Protein 4OUC (pdb70)

Organism: Homo sapiens (NCBI:txid9606)

Solvent-accessible surface area: 15604 Å² total; per-residue (Å²): 167,53,58,36,78,17,72,105,12,4,71,96,85,32,33,106,125,10,115,17,52,16,39,6,59,43,6,5,26,0,46,5,55,36,141,173,75,46,6,12,1,9,3,6,9,1,89,20,124,55,98,18,19,62,47,137,21,100,51,73,122,99,9,73,36,12,26,44,1,1,94,38,2,17,79,3,46,54,87,121,70,14,97,8,104,4,4,6,21,23,85,38,50,55,31,0,70,12,45,11,12,102,66,0,22,134,14,10,49,124,25,64,98,92,109,39,27,32,14,69,93,8,74,72,15,149,113,97,14,44,2,0,3,0,22,23,75,30,3,12,85,24,0,43,76,25,99,75,116,1,50,18,4,32,6,0,65,5,1,0,21,8,0,0,2,6,0,0,0,0,7,39,49,12,114,0,1,0,3,1,0,11,21,14,6,0,20,4,73,182,24,118,102,182,109,14,122,22,14,17,93,55,148,79,34,57,6,90,1,58,28,22,35,2,5,0,39,25,3,55,20,2,5,0,30,100,134,64,108,57,13,63,41,94,10,22,157,47,100,80,4,14,97,6,96,82,46,54,6,16,52,0,0,84,63,2,59,162,60,3,101,46,145,6,26,72,47,35,28,50,3,0,0,5,0,0,16,0,0,0,13,8,3,35,138,93,22,79,20,132,77,123,32,103,63,115,62,41,92,72,32,76,128,86,0,68,52,0,36,170,39,0,63,128,40,73,14,0,36,41,0,14,54,113,4,60,5,27,178,63,29,33,57,93,80,132

Radius of gyration: 19.77 Å; Cα contacts (8 Å, |Δi|>4): 655; chains: 2; bounding box: 48×43×55 Å

Structure (mmCIF, N/CA/C/O backbone):
data_4OUC
#
_entry.id   4OUC
#
_cell.length_a   50.540
_cell.length_b   79.130
_cell.length_c   100.760
_cell.angle_alpha   90.00
_cell.angle_beta   90.00
_cell.angle_gamma   90.00
#
_symmetry.space_group_name_H-M   'P 21 21 21'
#
loop_
_entity.id
_entity.type
_entity.pdbx_description
1 polymer 'Serine/threonine-protein kinase haspin'
2 polymer 'Histone H3.2'
3 non-polymer 'SODIUM ION'
4 non-polymer 1,2-ETHANEDIOL
5 non-polymer (2R,3R,4S,5R)-2-(4-AMINO-5-IODO-7H-PYRROLO[2,3-D]PYRIMIDIN-7-YL)-5-(HYDROXYMETHYL)TETRAHYDROFURAN-3,4-DIOL
6 non-polymer 'IODIDE ION'
7 water water
#
loop_
_atom_site.group_PDB
_atom_site.id
_atom_site.type_symbol
_atom_site.label_atom_id
_atom_site.label_alt_id
_atom_site.label_comp_id
_atom_site.label_asym_id
_atom_site.label_entity_id
_atom_site.label_seq_id
_atom_site.pdbx_PDB_ins_code
_atom_site.Cartn_x
_atom_site.Cartn_y
_atom_site.Cartn_z
_atom_site.occupancy
_atom_site.B_iso_or_equiv
_atom_site.auth_seq_id
_atom_site.auth_comp_id
_atom_site.auth_asym_id
_atom_site.auth_atom_id
_atom_site.pdbx_PDB_model_num
ATOM 1 N N . LYS A 1 29 ? 43.957 22.958 -5.821 1.00 61.00 470 LYS A N 1
ATOM 2 C CA . LYS A 1 29 ? 42.957 22.446 -4.821 1.00 57.26 470 LYS A CA 1
ATOM 3 C C . LYS A 1 29 ? 41.579 23.098 -5.046 1.00 54.97 470 LYS A C 1
ATOM 4 O O . LYS A 1 29 ? 40.588 22.419 -5.403 1.00 53.72 470 LYS A O 1
ATOM 6 N N . GLY A 1 30 ? 41.528 24.416 -4.842 1.00 49.77 471 GLY A N 1
ATOM 7 C CA . GLY A 1 30 ? 40.298 25.174 -4.926 1.00 43.48 471 GLY A CA 1
ATOM 8 C C . GLY A 1 30 ? 39.683 25.343 -3.573 1.00 37.72 471 GLY A C 1
ATOM 9 O O . GLY A 1 30 ? 40.177 24.814 -2.574 1.00 39.28 471 GLY A O 1
ATOM 10 N N . PRO A 1 31 ? 38.589 26.103 -3.508 1.00 32.58 472 PRO A N 1
ATOM 11 C CA . PRO A 1 31 ? 37.960 26.391 -2.245 1.00 27.87 472 PRO A CA 1
ATOM 12 C C . PRO A 1 31 ? 37.163 25.252 -1.648 1.00 27.07 472 PRO A C 1
ATOM 13 O O . PRO A 1 31 ? 36.995 24.189 -2.261 1.00 28.55 472 PRO A O 1
ATOM 17 N N . VAL A 1 32 ? 36.661 25.507 -0.449 1.00 25.71 473 VAL A N 1
ATOM 18 C CA . VAL A 1 32 ? 35.846 24.558 0.287 1.00 25.15 473 VAL A CA 1
ATOM 19 C C . VAL A 1 32 ? 34.579 25.255 0.697 1.00 23.32 473 VAL A C 1
ATOM 20 O O . VAL A 1 32 ? 34.565 26.478 0.855 1.00 22.66 473 VAL A O 1
ATOM 24 N N . PRO A 1 33 ? 33.524 24.490 0.935 1.00 23.54 474 PRO A N 1
ATOM 25 C CA . PRO A 1 33 ? 32.277 25.084 1.468 1.00 23.47 474 PRO A CA 1
ATOM 26 C C . PRO A 1 33 ? 32.403 25.664 2.866 1.00 22.26 474 PRO A C 1
ATOM 27 O O . PRO A 1 33 ? 33.296 25.271 3.608 1.00 21.59 474 PRO A O 1
ATOM 31 N N . PHE A 1 34 ? 31.534 26.610 3.257 1.00 21.56 475 PHE A N 1
ATOM 32 C CA . PHE A 1 34 ? 31.572 27.096 4.627 1.00 20.89 475 PHE A CA 1
ATOM 33 C C . PHE A 1 34 ? 31.533 25.948 5.657 1.00 22.58 475 PHE A C 1
ATOM 34 O O . PHE A 1 34 ? 32.205 26.016 6.703 1.00 22.63 475 PHE A O 1
ATOM 42 N N . SER A 1 35 ? 30.769 24.914 5.346 1.00 24.48 476 SER A N 1
ATOM 43 C CA . SER A 1 35 ? 30.644 23.709 6.218 1.00 26.01 476 SER A CA 1
ATOM 44 C C . SER A 1 35 ? 31.987 23.056 6.575 1.00 27.63 476 SER A C 1
ATOM 45 O O . SER A 1 35 ? 32.123 22.427 7.613 1.00 26.18 476 SER A O 1
ATOM 48 N N . HIS A 1 36 ? 33.004 23.275 5.762 1.00 28.44 477 HIS A N 1
ATOM 49 C CA . HIS A 1 36 ? 34.309 22.747 6.069 1.00 30.56 477 HIS A CA 1
ATOM 50 C C . HIS A 1 36 ? 34.979 23.422 7.275 1.00 27.47 477 HIS A C 1
ATOM 51 O O . HIS A 1 36 ? 35.587 22.744 8.113 1.00 26.96 477 HIS A O 1
ATOM 58 N N . CYS A 1 37 ? 34.869 24.741 7.352 1.00 23.50 478 CYS A N 1
ATOM 59 C CA . CYS A 1 37 ? 35.406 25.546 8.409 1.00 23.03 478 CYS A CA 1
ATOM 60 C C . CYS A 1 37 ? 34.472 25.554 9.601 1.00 21.72 478 CYS A C 1
ATOM 61 O O . CYS A 1 37 ? 34.940 25.694 10.754 1.00 20.15 478 CYS A O 1
ATOM 64 N N . LEU A 1 38 ? 33.179 25.413 9.315 1.00 20.80 479 LEU A N 1
ATOM 65 C CA . LEU A 1 38 ? 32.111 25.562 10.315 1.00 21.09 479 LEU A CA 1
ATOM 66 C C . LEU A 1 38 ? 31.119 24.432 10.239 1.00 22.44 479 LEU A C 1
ATOM 67 O O . LEU A 1 38 ? 29.974 24.633 9.826 1.00 22.72 479 LEU A O 1
ATOM 72 N N . PRO A 1 39 ? 31.549 23.208 10.630 1.00 23.30 480 PRO A N 1
ATOM 73 C CA . PRO A 1 39 ?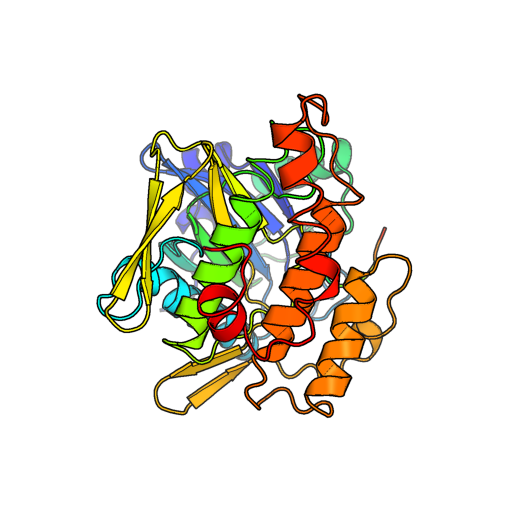 30.578 22.123 10.700 1.00 26.14 480 PRO A CA 1
ATOM 74 C C . PRO A 1 39 ? 29.457 22.469 11.686 1.00 26.51 480 PRO A C 1
ATOM 75 O O . PRO A 1 39 ? 29.554 23.434 12.429 1.00 23.78 480 PRO A O 1
ATOM 79 N N . THR A 1 40 ? 28.413 21.658 11.667 1.00 28.41 481 THR A N 1
ATOM 80 C CA . THR A 1 40 ? 27.155 21.993 12.317 1.00 29.94 481 THR A CA 1
ATOM 81 C C . THR A 1 40 ? 27.321 22.568 13.705 1.00 27.82 481 THR A C 1
ATOM 82 O O . THR A 1 40 ? 26.863 23.645 13.981 1.00 26.57 481 THR A O 1
ATOM 86 N N . GLU A 1 41 ? 27.987 21.846 14.571 1.00 27.59 482 GLU A N 1
ATOM 87 C CA . GLU A 1 41 ? 28.083 22.282 15.949 1.00 29.85 482 GLU A CA 1
ATOM 88 C C . GLU A 1 41 ? 28.854 23.606 16.102 1.00 26.51 482 GLU A C 1
ATOM 89 O O . GLU A 1 41 ? 28.409 24.469 16.845 1.00 25.91 482 GLU A O 1
ATOM 95 N N . LYS A 1 42 ? 29.946 23.766 15.357 1.00 23.05 483 LYS A N 1
ATOM 96 C CA . LYS A 1 42 ? 30.768 24.989 15.374 1.00 22.74 483 LYS A CA 1
ATOM 97 C C . LYS A 1 42 ? 30.000 26.227 14.827 1.00 21.52 483 LYS A C 1
ATOM 98 O O . LYS A 1 42 ? 30.046 27.317 15.382 1.00 21.43 483 LYS A O 1
ATOM 104 N N . LEU A 1 43 ? 29.232 25.990 13.773 1.00 21.52 484 LEU A N 1
ATOM 105 C CA . LEU A 1 43 ? 28.400 26.987 13.175 1.00 22.15 484 LEU A CA 1
ATOM 106 C C . LEU A 1 43 ? 27.303 27.403 14.158 1.00 22.46 484 LEU A C 1
ATOM 107 O O . LEU A 1 43 ? 27.064 28.591 14.356 1.00 20.76 484 LEU A O 1
ATOM 112 N N . GLN A 1 44 ? 26.629 26.422 14.755 1.00 24.72 485 GLN A N 1
ATOM 113 C CA . GLN A 1 44 ? 25.590 26.735 15.747 1.00 27.15 485 GLN A CA 1
ATOM 114 C C . GLN A 1 44 ? 26.043 27.594 16.905 1.00 26.04 485 GLN A C 1
ATOM 115 O O . GLN A 1 44 ? 25.225 28.279 17.491 1.00 25.58 485 GLN A O 1
ATOM 121 N N . ARG A 1 45 ? 27.322 27.515 17.258 1.00 23.78 486 ARG A N 1
ATOM 122 C CA . ARG A 1 45 ? 27.847 28.250 18.377 1.00 24.59 486 ARG A CA 1
ATOM 123 C C . ARG A 1 45 ? 28.426 29.605 17.988 1.00 21.88 486 ARG A C 1
ATOM 124 O O . ARG A 1 45 ? 28.852 30.330 18.858 1.00 20.12 486 ARG A O 1
ATOM 132 N N . CYS A 1 46 ? 28.398 29.954 16.706 1.00 20.02 487 CYS A N 1
ATOM 133 C CA . CYS A 1 46 ? 28.984 31.234 16.253 1.00 18.74 487 CYS A CA 1
ATOM 134 C C . CYS A 1 46 ? 28.173 32.395 16.798 1.00 19.60 487 CYS A C 1
ATOM 135 O O . CYS A 1 46 ? 26.931 32.368 16.755 1.00 19.49 487 CYS A O 1
ATOM 138 N N . GLU A 1 47 ? 28.863 33.398 17.304 1.00 18.65 488 GLU A N 1
ATOM 139 C CA . GLU A 1 47 ? 28.217 34.632 17.732 1.00 21.65 488 GLU A CA 1
ATOM 140 C C . GLU A 1 47 ? 29.036 35.764 17.201 1.00 19.90 488 GLU A C 1
ATOM 141 O O . GLU A 1 47 ? 30.238 35.697 17.242 1.00 19.92 488 GLU A O 1
ATOM 147 N N . LYS A 1 48 ? 28.406 36.827 16.713 1.00 18.81 489 LYS A N 1
ATOM 148 C CA . LYS A 1 48 ? 29.225 37.932 16.208 1.00 18.07 489 LYS A CA 1
ATOM 149 C C . LYS A 1 48 ? 29.844 38.699 17.338 1.00 16.35 489 LYS A C 1
ATOM 150 O O . LYS A 1 48 ? 29.163 39.052 18.302 1.00 17.32 489 LYS A O 1
ATOM 156 N N . ILE A 1 49 ? 31.133 38.984 17.203 1.00 17.07 490 ILE A N 1
ATOM 157 C CA . ILE A 1 49 ? 31.874 39.767 18.203 1.00 17.15 490 ILE A CA 1
ATOM 158 C C . ILE A 1 49 ? 32.549 41.057 17.651 1.00 17.14 490 ILE A C 1
ATOM 159 O O . ILE A 1 49 ? 33.034 41.871 18.404 1.00 18.67 490 ILE A O 1
ATOM 164 N N . GLY A 1 50 ? 32.582 41.265 16.357 1.00 16.26 491 GLY A N 1
ATOM 165 C CA . GLY A 1 50 ? 33.152 42.513 15.816 1.00 16.70 491 GLY A CA 1
ATOM 166 C C . GLY A 1 50 ? 33.071 42.584 14.317 1.00 16.00 491 GLY A C 1
ATOM 167 O O . GLY A 1 50 ? 32.582 41.673 13.671 1.00 16.35 491 GLY A O 1
ATOM 168 N N . GLU A 1 51 ? 33.497 43.709 13.777 1.00 16.12 492 GLU A N 1
ATOM 169 C CA . GLU A 1 51 ? 33.370 43.995 12.392 1.00 16.80 492 GLU A CA 1
ATOM 170 C C . GLU A 1 51 ? 34.377 45.058 11.974 1.00 18.10 492 GLU A C 1
ATOM 171 O O . GLU A 1 51 ? 34.993 45.708 12.803 1.00 18.27 492 GLU A O 1
ATOM 177 N N . GLY A 1 52 ? 34.536 45.191 10.675 1.00 19.18 493 GLY A N 1
ATOM 178 C CA . GLY A 1 52 ? 35.235 46.333 10.077 1.00 19.51 493 GLY A CA 1
ATOM 179 C C . GLY A 1 52 ? 34.843 46.390 8.616 1.00 20.16 493 GLY A C 1
ATOM 180 O O . GLY A 1 52 ? 34.052 45.580 8.133 1.00 19.83 493 GLY A O 1
ATOM 181 N N . VAL A 1 53 ? 35.408 47.336 7.884 1.00 20.93 494 VAL A N 1
ATOM 182 C CA . VAL A 1 53 ? 35.189 47.350 6.469 1.00 21.34 494 VAL A CA 1
ATOM 183 C C . VAL A 1 53 ? 35.485 45.963 5.846 1.00 20.41 494 VAL A C 1
ATOM 184 O O . VAL A 1 53 ? 34.866 45.589 4.880 1.00 20.97 494 VAL A O 1
ATOM 188 N N . PHE A 1 54 ? 36.440 45.238 6.389 1.00 19.91 495 PHE A N 1
ATOM 189 C CA . PHE A 1 54 ? 36.852 43.907 5.882 1.00 19.71 495 PHE A CA 1
ATOM 190 C C . PHE A 1 54 ? 35.833 42.836 5.895 1.00 18.37 495 PHE A C 1
ATOM 191 O O . PHE A 1 54 ? 36.008 41.853 5.208 1.00 19.32 495 PHE A O 1
ATOM 199 N N . GLY A 1 55 ? 34.846 42.950 6.778 1.00 17.76 496 GLY A N 1
ATOM 200 C CA . GLY A 1 55 ? 33.856 41.951 6.949 1.00 17.29 496 GLY A CA 1
ATOM 201 C C . GLY A 1 55 ? 33.505 41.769 8.419 1.00 17.34 496 GLY A C 1
ATOM 202 O O . GLY A 1 55 ? 33.306 42.742 9.131 1.00 17.82 496 GLY A O 1
ATOM 203 N N . GLU A 1 56 ? 33.507 40.519 8.868 1.00 16.19 497 GLU A N 1
ATOM 204 C CA . GLU A 1 56 ? 32.836 40.145 10.100 1.00 17.02 497 GLU A CA 1
ATOM 205 C C . GLU A 1 56 ? 33.707 39.226 10.948 1.00 16.74 497 GLU A C 1
ATOM 206 O O . GLU A 1 56 ? 34.519 38.481 10.390 1.00 16.72 497 GLU A O 1
ATOM 212 N N . VAL A 1 57 ? 33.569 39.291 12.275 1.00 16.76 498 VAL A N 1
ATOM 213 C CA . VAL A 1 57 ? 34.293 38.428 13.188 1.00 15.32 498 VAL A CA 1
ATOM 214 C C . VAL A 1 57 ? 33.271 37.729 14.099 1.00 14.49 498 VAL A C 1
ATOM 215 O O . VAL A 1 57 ? 32.445 38.396 14.729 1.00 15.14 498 VAL A O 1
ATOM 219 N N . PHE A 1 58 ? 33.317 36.404 14.108 1.00 13.93 499 PHE A N 1
ATOM 220 C CA . PHE A 1 58 ? 32.472 35.544 14.921 1.00 14.52 499 PHE A CA 1
ATOM 221 C C . PHE A 1 58 ? 33.315 34.787 15.949 1.00 16.03 499 PHE A C 1
ATOM 222 O O . PHE A 1 58 ? 34.432 34.374 15.669 1.00 17.55 499 PHE A O 1
ATOM 230 N N . GLN A 1 59 ? 32.793 34.630 17.147 1.00 17.96 500 GLN A N 1
ATOM 231 C CA . GLN A 1 59 ? 33.417 33.748 18.132 1.00 19.02 500 GLN A CA 1
ATOM 232 C C . GLN A 1 59 ? 32.692 32.398 18.091 1.00 18.93 500 GLN A C 1
ATOM 233 O O . GLN A 1 59 ? 31.442 32.351 17.989 1.00 18.27 500 GLN A O 1
ATOM 239 N N . THR A 1 60 ? 33.433 31.311 18.208 1.00 17.64 501 THR A N 1
ATOM 240 C CA . THR A 1 60 ? 32.818 30.006 18.354 1.00 17.77 501 THR A CA 1
ATOM 241 C C . THR A 1 60 ? 33.807 29.157 19.162 1.00 19.06 501 THR A C 1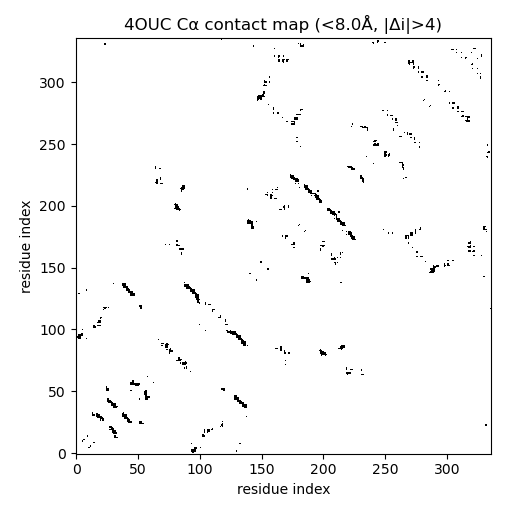
ATOM 242 O O . THR A 1 60 ? 34.629 29.704 19.920 1.00 17.42 501 THR A O 1
ATOM 246 N N . ILE A 1 61 ? 33.668 27.845 19.074 1.00 20.43 502 ILE A N 1
ATOM 247 C CA . ILE A 1 61 ? 34.423 26.996 19.937 1.00 22.29 502 ILE A CA 1
ATOM 248 C C . ILE A 1 61 ? 34.694 25.748 19.180 1.00 23.68 502 ILE A C 1
ATOM 249 O O . ILE A 1 61 ? 33.825 25.235 18.459 1.00 23.23 502 ILE A O 1
ATOM 254 N N . ALA A 1 62 ? 35.910 25.263 19.336 1.00 22.51 503 ALA A N 1
ATOM 255 C CA . ALA A 1 62 ? 36.291 23.985 18.788 1.00 23.15 503 ALA A CA 1
ATOM 256 C C . ALA A 1 62 ? 37.292 23.289 19.718 1.00 21.82 503 ALA A C 1
ATOM 257 O O . ALA A 1 62 ? 38.168 23.931 20.229 1.00 19.91 503 ALA A O 1
ATOM 259 N N . ASP A 1 63 ? 37.155 21.974 19.880 1.00 23.06 504 ASP A N 1
ATOM 260 C CA . ASP A 1 63 ? 37.930 21.204 20.849 1.00 22.71 504 ASP A CA 1
ATOM 261 C C . ASP A 1 63 ? 37.949 21.964 22.169 1.00 21.78 504 ASP A C 1
ATOM 262 O O . ASP A 1 63 ? 39.029 22.218 22.754 1.00 22.20 504 ASP A O 1
ATOM 267 N N . HIS A 1 64 ? 36.736 22.318 22.645 1.00 20.52 505 HIS A N 1
ATOM 268 C CA . HIS A 1 64 ? 36.516 22.969 23.952 1.00 20.00 505 HIS A CA 1
ATOM 269 C C . HIS A 1 64 ? 37.238 24.326 24.108 1.00 18.61 505 HIS A C 1
ATOM 270 O O . HIS A 1 64 ? 37.433 24.790 25.223 1.00 18.35 505 HIS A O 1
ATOM 277 N N . THR A 1 65 ? 37.650 24.918 23.004 1.00 17.50 506 THR A N 1
ATOM 278 C CA . THR A 1 65 ? 38.483 26.105 23.059 1.00 17.03 506 THR A CA 1
ATOM 279 C C . THR A 1 65 ? 37.887 27.209 22.223 1.00 16.95 506 THR A C 1
ATOM 280 O O . THR A 1 65 ? 37.638 27.031 21.027 1.00 17.75 506 THR A O 1
ATOM 284 N N . PRO A 1 66 ? 37.670 28.387 22.823 1.00 19.05 507 PRO A N 1
ATOM 285 C CA . PRO A 1 66 ? 37.128 29.488 22.039 1.00 17.96 507 PRO A CA 1
ATOM 286 C C . PRO A 1 66 ? 38.058 29.929 20.893 1.00 17.17 507 PRO A C 1
ATOM 287 O O . PRO A 1 66 ? 39.268 29.897 21.031 1.00 17.10 507 PRO A O 1
ATOM 291 N N . VAL A 1 67 ? 37.474 30.342 19.782 1.00 15.75 508 VAL A N 1
ATOM 292 C CA . VAL A 1 67 ? 38.221 30.879 18.650 1.00 16.39 508 VAL A CA 1
ATOM 293 C C . VAL A 1 67 ? 37.455 32.050 18.061 1.00 16.82 508 VAL A C 1
ATOM 294 O O . VAL A 1 67 ? 36.250 32.196 18.295 1.00 16.63 508 VAL A O 1
ATOM 298 N N . ALA A 1 68 ? 38.163 32.879 17.301 1.00 16.11 509 ALA A N 1
ATOM 299 C CA . ALA A 1 68 ? 37.594 33.995 16.577 1.00 15.55 509 ALA A CA 1
ATOM 300 C C . ALA A 1 68 ? 37.817 33.747 15.103 1.00 16.30 509 ALA A C 1
ATOM 301 O O . ALA A 1 68 ? 38.918 33.347 14.686 1.00 16.12 509 ALA A O 1
ATOM 303 N N . ILE A 1 69 ? 36.763 33.961 14.315 1.00 16.00 510 ILE A N 1
ATOM 304 C CA . ILE A 1 69 ? 36.739 33.670 12.889 1.00 17.98 510 ILE A CA 1
ATOM 305 C C . ILE A 1 69 ? 36.495 34.983 12.163 1.00 16.24 510 ILE A C 1
ATOM 306 O O . ILE A 1 69 ? 35.455 35.620 12.376 1.00 15.28 510 ILE A O 1
ATOM 311 N N . LYS A 1 70 ? 37.434 35.378 11.324 1.00 16.57 511 LYS A N 1
ATOM 312 C CA . LYS A 1 70 ? 37.366 36.581 10.585 1.00 16.61 511 LYS A CA 1
ATOM 313 C C . LYS A 1 70 ? 37.042 36.186 9.140 1.00 17.85 511 LYS A C 1
ATOM 314 O O . LYS A 1 70 ? 37.784 35.380 8.523 1.00 18.32 511 LYS A O 1
ATOM 320 N N . ILE A 1 71 ? 35.980 36.759 8.596 1.00 15.11 512 ILE A N 1
ATOM 321 C CA . ILE A 1 71 ? 35.506 36.376 7.259 1.00 16.17 512 ILE A CA 1
ATOM 322 C C . ILE A 1 71 ? 35.512 37.590 6.354 1.00 17.33 512 ILE A C 1
ATOM 323 O O . ILE A 1 71 ? 34.791 38.574 6.618 1.00 18.17 512 ILE A O 1
ATOM 328 N N . ILE A 1 72 ? 36.309 37.497 5.282 1.00 17.76 513 ILE A N 1
ATOM 329 C CA . ILE A 1 72 ? 36.566 38.582 4.327 1.00 19.21 513 ILE A CA 1
ATOM 330 C C . ILE A 1 72 ? 36.121 38.115 2.913 1.00 19.51 513 ILE A C 1
ATOM 331 O O . ILE A 1 72 ? 36.696 37.150 2.337 1.00 18.54 513 ILE A O 1
ATOM 336 N N . ALA A 1 73 ? 35.127 38.781 2.346 1.00 19.01 514 ALA A N 1
ATOM 337 C CA . ALA A 1 73 ? 34.754 38.505 0.970 1.00 19.73 514 ALA A CA 1
ATOM 338 C C . ALA A 1 73 ? 35.879 38.926 0.020 1.00 20.75 514 ALA A C 1
ATOM 339 O O . ALA A 1 73 ? 36.432 40.031 0.158 1.00 22.14 514 ALA A O 1
ATOM 341 N N . ILE A 1 74 ? 36.191 38.072 -0.945 1.00 21.79 515 ILE A N 1
ATOM 342 C CA . ILE A 1 74 ? 37.192 38.394 -1.958 1.00 23.58 515 ILE A CA 1
ATOM 343 C C . ILE A 1 74 ? 36.746 38.128 -3.398 1.00 25.69 515 ILE A C 1
ATOM 344 O O . ILE A 1 74 ? 35.904 37.266 -3.666 1.00 24.78 515 ILE A O 1
ATOM 349 N N . GLU A 1 75 ? 37.367 38.873 -4.317 1.00 27.83 516 GLU A N 1
ATOM 350 C CA . GLU A 1 75 ? 37.340 38.616 -5.786 1.00 30.11 516 GLU A CA 1
ATOM 351 C C . GLU A 1 75 ? 36.004 38.889 -6.485 1.00 29.74 516 GLU A C 1
ATOM 352 O O . GLU A 1 75 ? 35.879 38.654 -7.673 1.00 31.24 516 GLU A O 1
ATOM 358 N N . GLY A 1 76 ? 35.009 39.358 -5.758 1.00 27.84 517 GLY A N 1
ATOM 359 C CA . GLY A 1 76 ? 33.704 39.634 -6.348 1.00 28.89 517 GLY A CA 1
ATOM 360 C C . GLY A 1 76 ? 33.488 41.097 -6.694 1.00 29.51 517 GLY A C 1
ATOM 361 O O . GLY A 1 76 ? 34.288 41.943 -6.319 1.00 29.55 517 GLY A O 1
ATOM 362 N N . PRO A 1 77 ? 32.398 41.393 -7.438 1.00 30.97 518 PRO A N 1
ATOM 363 C CA . PRO A 1 77 ? 32.131 42.753 -7.914 1.00 32.00 518 PRO A CA 1
ATOM 364 C C . PRO A 1 77 ? 31.371 43.654 -6.975 1.00 31.02 518 PRO A C 1
ATOM 365 O O . PRO A 1 77 ? 31.409 44.856 -7.178 1.00 30.27 518 PRO A O 1
ATOM 369 N N . ASP A 1 78 ? 30.638 43.101 -6.000 1.00 30.16 519 ASP A N 1
ATOM 370 C CA . ASP A 1 78 ? 29.789 43.907 -5.143 1.00 31.45 519 ASP A CA 1
ATOM 371 C C . ASP A 1 78 ? 30.627 44.806 -4.229 1.00 31.74 519 ASP A C 1
ATOM 372 O O . ASP A 1 78 ? 31.606 44.349 -3.647 1.00 29.21 519 ASP A O 1
ATOM 377 N N . LEU A 1 79 ? 30.251 46.076 -4.097 1.00 32.76 520 LEU A N 1
ATOM 378 C CA . LEU A 1 79 ? 30.801 46.870 -2.982 1.00 34.38 520 LEU A CA 1
ATOM 379 C C . LEU A 1 79 ? 30.443 46.176 -1.679 1.00 31.02 520 LEU A C 1
ATOM 380 O O . LEU A 1 79 ? 29.308 45.748 -1.522 1.00 29.96 520 LEU A O 1
ATOM 385 N N . VAL A 1 80 ? 31.385 46.129 -0.728 1.00 27.89 521 VAL A N 1
ATOM 386 C CA . VAL A 1 80 ? 31.122 45.572 0.579 1.00 26.40 521 VAL A CA 1
ATOM 387 C C . VAL A 1 80 ? 31.538 46.622 1.615 1.00 25.68 521 VAL A C 1
ATOM 388 O O . VAL A 1 80 ? 32.698 47.037 1.690 1.00 24.30 521 VAL A O 1
ATOM 392 N N . ASN A 1 81 ? 30.571 47.076 2.392 1.00 25.18 522 ASN A N 1
ATOM 393 C CA . ASN A 1 81 ? 30.826 48.060 3.432 1.00 25.09 522 ASN A CA 1
ATOM 394 C C . ASN A 1 81 ? 31.463 49.330 2.869 1.00 26.32 522 ASN A C 1
ATOM 395 O O . ASN A 1 81 ? 32.372 49.905 3.461 1.00 26.08 522 ASN A O 1
ATOM 400 N N . GLY A 1 82 ? 31.001 49.724 1.691 1.00 28.12 523 GLY A N 1
ATOM 401 C CA . GLY A 1 82 ? 31.507 50.923 1.023 1.00 29.84 523 GLY A CA 1
ATOM 402 C C . GLY A 1 82 ? 32.752 50.755 0.165 1.00 30.51 523 GLY A C 1
ATOM 403 O O . GLY A 1 82 ? 33.159 51.697 -0.459 1.00 33.09 523 GLY A O 1
ATOM 404 N N . SER A 1 83 ? 33.391 49.591 0.160 1.00 30.29 524 SER A N 1
ATOM 405 C CA . SER A 1 83 ? 34.657 49.401 -0.589 1.00 30.17 524 SER A CA 1
ATOM 406 C C . SER A 1 83 ? 34.582 48.196 -1.481 1.00 30.60 524 SER A C 1
ATOM 407 O O . SER A 1 83 ? 33.758 47.294 -1.271 1.00 29.73 524 SER A O 1
ATOM 410 N N . HIS A 1 84 ? 35.472 48.168 -2.466 1.00 30.73 525 HIS A N 1
ATOM 411 C CA . HIS A 1 84 ? 35.571 47.048 -3.346 1.00 32.27 525 HIS A CA 1
ATOM 412 C C . HIS A 1 84 ? 36.264 45.935 -2.610 1.00 29.08 525 HIS A C 1
ATOM 413 O O . HIS A 1 84 ? 37.077 46.164 -1.713 1.00 26.60 525 HIS A O 1
ATOM 420 N N . GLN A 1 85 ? 35.933 44.720 -2.984 1.00 28.41 526 GLN A N 1
ATOM 421 C CA . GLN A 1 85 ? 36.548 43.592 -2.372 1.00 27.46 526 GLN A CA 1
ATOM 422 C C . GLN A 1 85 ? 37.982 43.466 -2.825 1.00 28.05 526 GLN A C 1
ATOM 423 O O . GLN A 1 85 ? 38.281 43.694 -3.987 1.00 29.29 526 GLN A O 1
ATOM 429 N N . LYS A 1 86 ? 38.851 43.072 -1.907 1.00 27.76 527 LYS A N 1
ATOM 430 C CA . LYS A 1 86 ? 40.213 42.705 -2.252 1.00 30.54 527 LYS A CA 1
ATOM 431 C C . LYS A 1 86 ? 40.289 41.447 -3.117 1.00 30.72 527 LYS A C 1
ATOM 432 O O . LYS A 1 86 ? 39.418 40.574 -3.056 1.00 28.57 527 LYS A O 1
ATOM 438 N N . THR A 1 87 ? 41.352 41.378 -3.898 1.00 32.36 528 THR A N 1
ATOM 439 C CA . THR A 1 87 ? 41.748 40.182 -4.620 1.00 35.14 528 THR A CA 1
ATOM 440 C C . THR A 1 87 ? 42.483 39.254 -3.660 1.00 38.13 528 THR A C 1
ATOM 441 O O . THR A 1 87 ? 42.835 39.652 -2.539 1.00 35.49 528 THR A O 1
ATOM 445 N N . PHE A 1 88 ? 42.742 38.022 -4.085 1.00 42.14 529 PHE A N 1
ATOM 446 C CA . PHE A 1 88 ? 43.525 37.113 -3.260 1.00 47.76 529 PHE A CA 1
ATOM 447 C C . PHE A 1 88 ? 44.946 37.731 -3.057 1.00 46.92 529 PHE A C 1
ATOM 448 O O . PHE A 1 88 ? 45.479 37.716 -1.969 1.00 45.45 529 PHE A O 1
ATOM 456 N N . GLU A 1 89 ? 45.521 38.340 -4.070 1.00 50.18 530 GLU A N 1
ATOM 457 C CA . GLU A 1 89 ? 46.865 38.916 -3.901 1.00 53.44 530 GLU A CA 1
ATOM 458 C C . GLU A 1 89 ? 46.883 40.032 -2.844 1.00 48.45 530 GLU A C 1
ATOM 459 O O . GLU A 1 89 ? 47.851 40.172 -2.111 1.00 46.57 530 GLU A O 1
ATOM 465 N N . GLU A 1 90 ? 45.814 40.828 -2.790 1.00 33.04 531 GLU A N 1
ATOM 466 C CA . GLU A 1 90 ? 45.745 41.959 -1.885 1.00 31.04 531 GLU A CA 1
ATOM 467 C C . GLU A 1 90 ? 45.540 41.518 -0.428 1.00 28.07 531 GLU A C 1
ATOM 468 O O . GLU A 1 90 ? 45.752 42.272 0.478 1.00 26.03 531 GLU A O 1
ATOM 474 N N . ILE A 1 91 ? 45.065 40.302 -0.221 1.00 28.64 532 ILE A N 1
ATOM 475 C CA . ILE A 1 91 ? 44.795 39.820 1.116 1.00 27.86 532 ILE A CA 1
ATOM 476 C C . ILE A 1 91 ? 46.009 39.077 1.656 1.00 25.58 532 ILE A C 1
ATOM 477 O O . ILE A 1 91 ? 46.149 38.958 2.839 1.00 24.07 532 ILE A O 1
ATOM 482 N N . LEU A 1 92 ? 46.925 38.654 0.779 1.00 25.18 533 LEU A N 1
ATOM 483 C CA . LEU A 1 92 ? 48.141 37.927 1.217 1.00 26.81 533 LEU A CA 1
ATOM 484 C C . LEU A 1 92 ? 49.016 38.616 2.270 1.00 24.91 533 LEU A C 1
ATOM 485 O O . LEU A 1 92 ? 49.565 37.947 3.155 1.00 24.07 533 LEU A O 1
ATOM 490 N N . PRO A 1 93 ? 49.203 39.945 2.158 1.00 23.62 534 PRO A N 1
ATOM 491 C CA . PRO A 1 93 ? 50.012 40.605 3.155 1.00 23.40 534 PRO A CA 1
ATOM 492 C C . PRO A 1 93 ? 49.464 40.426 4.592 1.00 22.98 534 PRO A C 1
ATOM 493 O O . PRO A 1 93 ? 50.243 40.050 5.513 1.00 23.51 534 PRO A O 1
ATOM 497 N N . GLU A 1 94 ? 48.166 40.627 4.779 1.00 23.04 535 GLU A N 1
ATOM 498 C CA . GLU A 1 94 ? 47.557 40.381 6.083 1.00 22.87 535 GLU A CA 1
ATOM 499 C C . GLU A 1 94 ? 47.862 38.949 6.567 1.00 22.63 535 GLU A C 1
ATOM 500 O O . GLU A 1 94 ? 48.185 38.736 7.726 1.00 23.34 535 GLU A O 1
ATOM 506 N N . ILE A 1 95 ? 47.701 37.962 5.688 1.00 24.71 536 ILE A N 1
ATOM 507 C CA . ILE A 1 95 ? 47.918 36.575 6.046 1.00 22.53 536 ILE A CA 1
ATOM 508 C C . ILE A 1 95 ? 49.376 36.368 6.439 1.00 21.03 536 ILE A C 1
ATOM 509 O O . ILE A 1 95 ? 49.699 35.757 7.457 1.00 20.42 536 ILE A O 1
ATOM 514 N N . ILE A 1 96 ? 50.278 36.886 5.638 1.00 20.81 537 ILE A N 1
ATOM 515 C CA . ILE A 1 96 ? 51.695 36.699 5.943 1.00 21.61 537 ILE A CA 1
ATOM 516 C C . ILE A 1 96 ? 52.084 37.314 7.293 1.00 20.14 537 ILE A C 1
ATOM 517 O O . ILE A 1 96 ? 52.865 36.751 8.071 1.00 20.78 537 ILE A O 1
ATOM 522 N N . ILE A 1 97 ? 51.621 38.529 7.532 1.00 18.97 538 ILE A N 1
ATOM 523 C CA . ILE A 1 97 ? 51.942 39.208 8.749 1.00 19.29 538 ILE A CA 1
ATOM 524 C C . ILE A 1 97 ? 51.284 38.518 9.959 1.00 18.39 538 ILE A C 1
ATOM 525 O O . ILE A 1 97 ? 51.879 38.387 11.042 1.00 17.50 538 ILE A O 1
ATOM 530 N N . SER A 1 98 ? 50.070 38.048 9.769 1.00 19.13 539 SER A N 1
ATOM 531 C CA . SER A 1 98 ? 49.373 37.315 10.858 1.00 18.92 539 SER A CA 1
ATOM 532 C C . SER A 1 98 ? 50.190 36.081 11.219 1.00 20.11 539 SER A C 1
ATOM 533 O O . SER A 1 98 ? 50.422 35.827 12.393 1.00 22.89 539 SER A O 1
ATOM 536 N N . LYS A 1 99 ? 50.707 35.374 10.235 1.00 20.98 540 LYS A N 1
ATOM 537 C CA . LYS A 1 99 ? 51.517 34.216 10.519 1.00 23.28 540 LYS A CA 1
ATOM 538 C C . LYS A 1 99 ? 52.830 34.543 11.241 1.00 22.44 540 LYS A C 1
ATOM 539 O O . LYS A 1 99 ? 53.185 33.874 12.233 1.00 20.58 540 LYS A O 1
ATOM 545 N N . GLU A 1 100 ? 53.564 35.568 10.754 1.00 21.76 541 GLU A N 1
ATOM 546 C CA . GLU A 1 100 ? 54.826 35.943 11.378 1.00 22.53 541 GLU A CA 1
ATOM 547 C C . GLU A 1 100 ? 54.641 36.354 12.816 1.00 20.20 541 GLU A C 1
ATOM 548 O O . GLU A 1 100 ? 55.455 35.986 13.669 1.00 20.10 541 GLU A O 1
ATOM 554 N N . LEU A 1 101 ? 53.600 37.142 13.100 1.00 18.81 542 LEU A N 1
ATOM 555 C CA . LEU A 1 101 ? 53.380 37.612 14.450 1.00 18.33 542 LEU A CA 1
ATOM 556 C C . LEU A 1 101 ? 52.984 36.450 15.394 1.00 19.21 542 LEU A C 1
ATOM 557 O O . LEU A 1 101 ? 53.399 36.404 16.563 1.00 18.88 542 LEU A O 1
ATOM 562 N N . SER A 1 102 ? 52.147 35.570 14.893 1.00 19.52 543 SER A N 1
ATOM 563 C CA . SER A 1 102 ? 51.741 34.341 15.620 1.00 20.48 543 SER A CA 1
ATOM 564 C C . SER A 1 102 ? 52.936 33.494 15.957 1.00 21.55 543 SER A C 1
ATOM 565 O O . SER A 1 102 ? 53.058 32.979 17.069 1.00 21.33 543 SER A O 1
ATOM 568 N N . LEU A 1 103 ? 53.850 33.363 15.005 1.00 21.02 544 LEU A N 1
ATOM 569 C CA . LEU A 1 103 ? 55.110 32.663 15.235 1.00 20.40 544 LEU A CA 1
ATOM 570 C C . LEU A 1 103 ? 56.045 33.159 16.345 1.00 19.62 544 LEU A C 1
ATOM 571 O O . LEU A 1 103 ? 56.836 32.384 16.886 1.00 21.17 544 LEU A O 1
ATOM 576 N N . LEU A 1 104 ? 55.961 34.440 16.688 1.00 20.22 545 LEU A N 1
ATOM 577 C CA . LEU A 1 104 ? 56.795 35.024 17.767 1.00 19.78 545 LEU A CA 1
ATOM 578 C C . LEU A 1 104 ? 56.604 34.354 19.117 1.00 19.75 545 LEU A C 1
ATOM 579 O O . LEU A 1 104 ? 57.443 34.484 19.979 1.00 20.61 545 LEU A O 1
ATOM 584 N N . SER A 1 105 ? 55.475 33.679 19.338 1.00 18.99 546 SER A N 1
ATOM 585 C CA . SER A 1 105 ? 55.254 33.033 20.640 1.00 20.60 546 SER A CA 1
ATOM 586 C C . SER A 1 105 ? 56.180 31.827 20.788 1.00 22.78 546 SER A C 1
ATOM 587 O O . SER A 1 105 ? 56.408 31.324 21.887 1.00 22.83 546 SER A O 1
ATOM 590 N N . GLY A 1 106 ? 56.735 31.389 19.667 1.00 23.60 547 GLY A N 1
ATOM 591 C CA . GLY A 1 106 ? 57.527 30.174 19.603 1.00 25.74 547 GLY A CA 1
ATOM 592 C C . GLY A 1 106 ? 58.993 30.385 19.322 1.00 27.12 547 GLY A C 1
ATOM 593 O O . GLY A 1 106 ? 59.739 29.434 19.294 1.00 28.08 547 GLY A O 1
ATOM 594 N N . GLU A 1 107 ? 59.410 31.631 19.119 1.00 28.20 548 GLU A N 1
ATOM 595 C CA . GLU A 1 107 ? 60.801 31.947 18.781 1.00 30.96 548 GLU A CA 1
ATOM 596 C C . GLU A 1 107 ? 61.659 32.038 20.038 1.00 29.55 548 GLU A C 1
ATOM 597 O O . GLU A 1 107 ? 61.154 32.071 21.151 1.00 30.71 548 GLU A O 1
ATOM 603 N N . VAL A 1 108 ? 62.946 32.195 19.840 1.00 29.01 549 VAL A N 1
ATOM 604 C CA . VAL A 1 108 ? 63.890 32.211 20.951 1.00 31.22 549 VAL A CA 1
ATOM 605 C C . VAL A 1 108 ? 64.457 33.604 21.287 1.00 30.00 549 VAL A C 1
ATOM 606 O O . VAL A 1 108 ? 64.298 34.106 22.417 1.00 28.80 549 VAL A O 1
ATOM 610 N N . CYS A 1 109 ? 65.134 34.220 20.331 1.00 28.80 550 CYS A N 1
ATOM 611 C CA A CYS A 1 109 ? 65.840 35.491 20.547 0.50 27.89 550 CYS A CA 1
ATOM 612 C CA B CYS A 1 109 ? 65.822 35.493 20.584 0.50 27.95 550 CYS A CA 1
ATOM 613 C C . CYS A 1 109 ? 64.865 36.633 20.788 1.00 25.95 550 CYS A C 1
ATOM 614 O O . CYS A 1 109 ? 65.093 37.483 21.638 1.00 24.55 550 CYS A O 1
ATOM 619 N N . ASN A 1 110 ? 63.803 36.635 19.984 1.00 24.16 551 ASN A N 1
ATOM 620 C CA . ASN A 1 110 ? 62.717 37.612 20.059 1.00 22.17 551 ASN A CA 1
ATOM 621 C C . ASN A 1 110 ? 61.382 36.899 20.143 1.00 21.18 551 ASN A C 1
ATOM 622 O O . ASN A 1 110 ? 60.893 36.368 19.134 1.00 21.78 551 ASN A O 1
ATOM 627 N N . ARG A 1 111 ? 60.809 36.903 21.350 1.00 21.17 552 ARG A N 1
ATOM 628 C CA . ARG A 1 111 ? 59.663 36.050 21.706 1.00 21.20 552 ARG A CA 1
ATOM 629 C C . ARG A 1 111 ? 58.646 36.856 22.452 1.00 18.20 552 ARG A C 1
ATOM 630 O O . ARG A 1 111 ? 58.986 37.572 23.362 1.00 17.84 552 ARG A O 1
ATOM 638 N N . THR A 1 112 ? 57.384 36.751 22.069 1.00 19.59 553 THR A N 1
ATOM 639 C CA . THR A 1 112 ? 56.320 37.330 22.851 1.00 19.50 553 THR A CA 1
ATOM 640 C C . THR A 1 112 ? 55.037 36.640 22.471 1.00 20.34 553 THR A C 1
ATOM 641 O O . THR A 1 112 ? 54.885 36.250 21.308 1.00 18.08 553 THR A O 1
ATOM 645 N N . GLU A 1 113 ? 54.127 36.501 23.448 1.00 20.16 554 GLU A N 1
ATOM 646 C CA . GLU A 1 113 ? 52.750 36.070 23.189 1.00 20.90 554 GLU A CA 1
ATOM 647 C C . GLU A 1 113 ? 51.734 37.233 23.038 1.00 19.52 554 GLU A C 1
ATOM 648 O O . GLU A 1 113 ? 50.462 37.037 23.097 1.00 19.33 554 GLU A O 1
ATOM 654 N N . GLY A 1 114 ? 52.264 38.440 22.812 1.00 17.49 555 GLY A N 1
ATOM 655 C CA . GLY A 1 114 ? 51.435 39.627 22.903 1.00 16.83 555 GLY A CA 1
ATOM 656 C C . GLY A 1 114 ? 50.702 39.949 21.598 1.00 16.69 555 GLY A C 1
ATOM 657 O O . GLY A 1 114 ? 50.025 40.998 21.487 1.00 16.77 555 GLY A O 1
ATOM 658 N N . PHE A 1 115 ? 50.881 39.114 20.577 1.00 16.16 556 PHE A N 1
ATOM 659 C CA . PHE A 1 115 ? 50.027 39.275 19.403 1.00 16.66 556 PHE A CA 1
ATOM 660 C C . PHE A 1 115 ? 48.871 38.284 19.566 1.00 16.66 556 PHE A C 1
ATOM 661 O O . PHE A 1 115 ? 48.313 38.119 20.723 1.00 21.07 556 PHE A O 1
ATOM 669 N N . ILE A 1 116 ? 48.459 37.684 18.455 1.00 18.28 557 ILE A N 1
ATOM 670 C CA . ILE A 1 116 ? 47.402 36.692 18.471 1.00 17.35 557 ILE A CA 1
ATOM 671 C C . ILE A 1 116 ? 47.783 35.446 17.675 1.00 16.56 557 ILE A C 1
ATOM 672 O O . ILE A 1 116 ? 48.445 35.514 16.657 1.00 15.37 557 ILE A O 1
ATOM 677 N N . GLY A 1 117 ? 47.413 34.284 18.193 1.00 15.52 558 GLY A N 1
ATOM 678 C CA . GLY A 1 117 ? 47.636 33.051 17.512 1.00 15.78 558 GLY A CA 1
ATOM 679 C C . GLY A 1 117 ? 46.799 32.955 16.249 1.00 16.02 558 GLY A C 1
ATOM 680 O O . GLY A 1 117 ? 45.580 33.273 16.266 1.00 15.41 558 GLY A O 1
ATOM 681 N N . LEU A 1 118 ? 47.435 32.534 15.159 1.00 16.11 559 LEU A N 1
ATOM 682 C CA . LEU A 1 118 ? 46.701 32.222 13.925 1.00 16.83 559 LEU A CA 1
ATOM 683 C C . LEU A 1 118 ? 46.565 30.707 13.789 1.00 17.48 559 LEU A C 1
ATOM 684 O O . LEU A 1 118 ? 47.564 29.985 13.738 1.00 19.75 559 LEU A O 1
ATOM 689 N N . ASN A 1 119 ? 45.338 30.200 13.789 1.00 16.61 560 ASN A N 1
ATOM 690 C CA . ASN A 1 119 ? 45.175 28.733 13.666 1.00 19.04 560 ASN A CA 1
ATOM 691 C C . ASN A 1 119 ? 45.192 28.210 12.244 1.00 18.54 560 ASN A C 1
ATOM 692 O O . ASN A 1 119 ? 45.779 27.152 11.977 1.00 19.04 560 ASN A O 1
ATOM 697 N N . SER A 1 120 ? 44.481 28.890 11.360 1.00 17.37 561 SER A N 1
ATOM 698 C CA . SER A 1 120 ? 44.295 28.388 9.992 1.00 18.51 561 SER A CA 1
ATOM 699 C C . SER A 1 120 ? 43.765 29.514 9.110 1.00 18.55 561 SER A C 1
ATOM 700 O O . SER A 1 120 ? 43.196 30.489 9.604 1.00 16.11 561 SER A O 1
ATOM 703 N N . VAL A 1 121 ? 43.961 29.352 7.809 1.00 19.71 562 VAL A N 1
ATOM 704 C CA . VAL A 1 121 ? 43.391 30.225 6.784 1.00 20.65 562 VAL A CA 1
ATOM 705 C C . VAL A 1 121 ? 42.765 29.302 5.722 1.00 20.94 562 VAL A C 1
ATOM 706 O O . VAL A 1 121 ? 43.363 28.279 5.355 1.00 21.63 562 VAL A O 1
ATOM 710 N N . HIS A 1 122 ? 41.546 29.624 5.265 1.00 20.32 563 HIS A N 1
ATOM 711 C CA . HIS A 1 122 ? 40.884 28.859 4.210 1.00 21.98 563 HIS A CA 1
ATOM 712 C C . HIS A 1 122 ? 40.283 29.780 3.212 1.00 22.35 563 HIS A C 1
ATOM 713 O O . HIS A 1 122 ? 39.865 30.868 3.572 1.00 21.09 563 HIS A O 1
ATOM 720 N N . CYS A 1 123 ? 40.188 29.293 1.976 1.00 24.43 564 CYS A N 1
ATOM 721 C CA . CYS A 1 123 ? 39.398 29.960 0.942 1.00 25.29 564 CYS A CA 1
ATOM 722 C C . CYS A 1 123 ? 38.075 29.210 0.845 1.00 23.71 564 CYS A C 1
ATOM 723 O O . CYS A 1 123 ? 38.018 28.017 0.584 1.00 24.77 564 CYS A O 1
ATOM 726 N N . VAL A 1 124 ? 37.004 29.932 1.120 1.00 23.57 565 VAL A N 1
ATOM 727 C CA . VAL A 1 124 ? 35.730 29.376 1.264 1.00 22.75 565 VAL A CA 1
ATOM 728 C C . VAL A 1 124 ? 34.816 29.913 0.151 1.00 22.74 565 VAL A C 1
ATOM 729 O O . VAL A 1 124 ? 34.962 31.064 -0.278 1.00 22.23 565 VAL A O 1
ATOM 733 N N . GLN A 1 125 ? 33.895 29.064 -0.318 1.00 22.67 566 GLN A N 1
ATOM 734 C CA . GLN A 1 125 ? 32.932 29.456 -1.372 1.00 21.68 566 GLN A CA 1
ATOM 735 C C . GLN A 1 125 ? 31.511 29.211 -0.928 1.00 21.99 566 GLN A C 1
ATOM 736 O O . GLN A 1 125 ? 31.183 28.131 -0.447 1.00 23.63 566 GLN A O 1
ATOM 742 N N . GLY A 1 126 ? 30.656 30.204 -1.109 1.00 21.68 567 GLY A N 1
ATOM 743 C CA . GLY A 1 126 ? 29.256 30.062 -0.878 1.00 22.37 567 GLY A CA 1
ATOM 744 C C . GLY A 1 126 ? 28.571 31.397 -0.673 1.00 22.33 567 GLY A C 1
ATOM 745 O O . GLY A 1 126 ? 29.208 32.450 -0.504 1.00 21.34 567 GLY A O 1
ATOM 746 N N . SER A 1 127 ? 27.261 31.333 -0.563 1.00 22.64 568 SER A N 1
ATOM 747 C CA . SER A 1 127 ? 26.556 32.447 -0.034 1.00 24.25 568 SER A CA 1
ATOM 748 C C . SER A 1 127 ? 26.704 32.406 1.498 1.00 23.08 568 SER A C 1
ATOM 749 O O . SER A 1 127 ? 27.158 31.375 2.091 1.00 21.46 568 SER A O 1
ATOM 752 N N . TYR A 1 128 ? 26.368 33.503 2.170 1.00 22.32 569 TYR A N 1
ATOM 753 C CA . TYR A 1 128 ? 26.553 33.541 3.633 1.00 21.55 569 TYR A CA 1
ATOM 754 C C . TYR A 1 128 ? 25.647 32.536 4.327 1.00 21.85 569 TYR A C 1
ATOM 755 O O . TYR A 1 128 ? 24.458 32.476 4.046 1.00 19.75 569 TYR A O 1
ATOM 764 N N . PRO A 1 129 ? 26.198 31.776 5.283 1.00 20.56 570 PRO A N 1
ATOM 765 C CA . PRO A 1 129 ? 25.383 30.791 5.983 1.00 22.37 570 PRO A CA 1
ATOM 766 C C . PRO A 1 129 ? 24.243 31.489 6.748 1.00 21.72 570 PRO A C 1
ATOM 767 O O . PRO A 1 129 ? 24.497 32.532 7.343 1.00 20.62 570 PRO A O 1
ATOM 771 N N . PRO A 1 130 ? 23.007 30.958 6.669 1.00 22.14 571 PRO A N 1
ATOM 772 C CA . PRO A 1 130 ? 21.868 31.572 7.333 1.00 22.57 571 PRO A CA 1
ATOM 773 C C . PRO A 1 130 ? 22.055 31.780 8.827 1.00 21.82 571 PRO A C 1
ATOM 774 O O . PRO A 1 130 ? 21.616 32.815 9.371 1.00 21.43 571 PRO A O 1
ATOM 778 N N . LEU A 1 131 ? 22.733 30.836 9.476 1.00 20.60 572 LEU A N 1
ATOM 779 C CA . LEU A 1 131 ? 23.033 30.967 10.897 1.00 20.83 572 LEU A CA 1
ATOM 780 C C . LEU A 1 131 ? 23.977 32.128 11.214 1.00 19.62 572 LEU A C 1
ATOM 781 O O . LEU A 1 131 ? 23.798 32.798 12.234 1.00 19.20 572 LEU A O 1
ATOM 786 N N . LEU A 1 132 ? 24.933 32.398 10.344 1.00 18.29 573 LEU A N 1
ATOM 787 C CA . LEU A 1 132 ? 25.795 33.588 10.522 1.00 18.17 573 LEU A CA 1
ATOM 788 C C . LEU A 1 132 ? 25.017 34.899 10.275 1.00 17.89 573 LEU A C 1
ATOM 789 O O . LEU A 1 132 ? 25.271 35.882 10.955 1.00 17.51 573 LEU A O 1
ATOM 794 N N . LEU A 1 133 ? 24.020 34.867 9.389 1.00 19.14 574 LEU A N 1
ATOM 795 C CA . LEU A 1 133 ? 23.165 36.042 9.114 1.00 20.04 574 LEU A CA 1
ATOM 796 C C . LEU A 1 133 ? 22.282 36.310 10.302 1.00 20.51 574 LEU A C 1
ATOM 797 O O . LEU A 1 133 ? 22.050 37.455 10.637 1.00 19.75 574 LEU A O 1
ATOM 802 N N . LYS A 1 134 ? 21.805 35.260 10.956 1.00 21.48 575 LYS A N 1
ATOM 803 C CA . LYS A 1 134 ? 21.042 35.433 12.195 1.00 23.81 575 LYS A CA 1
ATOM 804 C C . LYS A 1 134 ? 21.940 36.017 13.303 1.00 20.80 575 LYS A C 1
ATOM 805 O O . LYS A 1 134 ? 21.493 36.839 14.127 1.00 19.88 575 LYS A O 1
ATOM 811 N N . ALA A 1 135 ? 23.181 35.558 13.371 1.00 19.65 576 ALA A N 1
ATOM 812 C CA . ALA A 1 135 ? 24.103 36.084 14.378 1.00 18.80 576 ALA A CA 1
ATOM 813 C C . ALA A 1 135 ? 24.411 37.564 14.099 1.00 19.37 576 ALA A C 1
ATOM 814 O O . ALA A 1 135 ? 24.461 38.389 15.041 1.00 20.06 576 ALA A O 1
ATOM 816 N N . TRP A 1 136 ? 24.639 37.866 12.821 1.00 19.38 577 TRP A N 1
ATOM 817 C CA . TRP A 1 136 ? 24.790 39.231 12.312 1.00 19.68 577 TRP A CA 1
ATOM 818 C C . TRP A 1 136 ? 23.626 40.125 12.749 1.00 20.42 577 TRP A C 1
ATOM 819 O O . TRP A 1 136 ? 23.821 41.253 13.228 1.00 18.86 577 TRP A O 1
ATOM 830 N N . ASP A 1 137 ? 22.409 39.606 12.540 1.00 21.10 578 ASP A N 1
ATOM 831 C CA . ASP A 1 137 ? 21.216 40.319 12.894 1.00 21.74 578 ASP A CA 1
ATOM 832 C C . ASP A 1 137 ? 21.159 40.590 14.402 1.00 22.30 578 ASP A C 1
ATOM 833 O O . ASP A 1 137 ? 20.834 41.704 14.812 1.00 21.14 578 ASP A O 1
ATOM 838 N N . HIS A 1 138 ? 21.581 39.609 15.212 1.00 20.83 579 HIS A N 1
ATOM 839 C CA . HIS A 1 138 ? 21.503 39.768 16.661 1.00 21.78 579 HIS A CA 1
ATOM 840 C C . HIS A 1 138 ? 22.432 40.887 17.184 1.00 20.93 579 HIS A C 1
ATOM 841 O O . HIS A 1 138 ? 22.043 41.712 18.024 1.00 20.96 579 HIS A O 1
ATOM 848 N N . TYR A 1 139 ? 23.634 40.942 16.618 1.00 19.80 580 TYR A N 1
ATOM 849 C CA . TYR A 1 139 ? 24.588 42.003 16.904 1.00 19.70 580 TYR A CA 1
ATOM 850 C C . TYR A 1 139 ? 24.079 43.364 16.489 1.00 20.63 580 TYR A C 1
ATOM 851 O O . TYR A 1 139 ? 24.272 44.327 17.229 1.00 20.85 580 TYR A O 1
ATOM 860 N N . ASN A 1 140 ? 23.496 43.440 15.281 1.00 19.70 581 ASN A N 1
ATOM 861 C CA . ASN A 1 140 ? 22.987 44.675 14.743 1.00 20.65 581 ASN A CA 1
ATOM 862 C C . ASN A 1 140 ? 21.851 45.198 15.641 1.00 21.65 581 ASN A C 1
ATOM 863 O O . ASN A 1 140 ? 21.751 46.370 15.862 1.00 21.01 581 ASN A O 1
ATOM 868 N N . SER A 1 141 ? 21.032 44.308 16.186 1.00 21.93 582 SER A N 1
ATOM 869 C CA . SER A 1 141 ? 19.961 44.722 17.103 1.00 24.30 582 SER A CA 1
ATOM 870 C C . SER A 1 141 ? 20.408 45.132 18.504 1.00 24.86 582 SER A C 1
ATOM 871 O O . SER A 1 141 ? 19.704 45.880 19.191 1.00 26.19 582 SER A O 1
ATOM 874 N N . THR A 1 142 ? 21.558 44.661 18.936 1.00 24.40 583 THR A N 1
ATOM 875 C CA . THR A 1 142 ? 22.006 44.926 20.288 1.00 26.33 583 THR A CA 1
ATOM 876 C C . THR A 1 142 ? 23.099 45.944 20.279 1.00 28.39 583 THR A C 1
ATOM 877 O O . THR A 1 142 ? 23.078 46.862 21.060 1.00 31.02 583 THR A O 1
ATOM 881 N N . LYS A 1 143 ? 24.095 45.785 19.424 1.00 29.48 584 LYS A N 1
ATOM 882 C CA A LYS A 1 143 ? 25.205 46.725 19.379 0.50 29.71 584 LYS A CA 1
ATOM 883 C CA B LYS A 1 143 ? 25.200 46.740 19.397 0.50 30.45 584 LYS A CA 1
ATOM 884 C C . LYS A 1 143 ? 25.062 47.783 18.280 1.00 30.90 584 LYS A C 1
ATOM 885 O O . LYS A 1 143 ? 25.638 48.851 18.367 1.00 30.91 584 LYS A O 1
ATOM 896 N N . GLY A 1 144 ? 24.313 47.478 17.229 1.00 30.64 585 GLY A N 1
ATOM 897 C CA . GLY A 1 144 ? 24.291 48.336 16.048 1.00 29.86 585 GLY A CA 1
ATOM 898 C C . GLY A 1 144 ? 25.487 47.977 15.164 1.00 29.10 585 GLY A C 1
ATOM 899 O O . GLY A 1 144 ? 26.544 47.616 15.645 1.00 30.60 585 GLY A O 1
ATOM 900 N N . SER A 1 145 ? 25.316 48.037 13.854 1.00 28.02 586 SER A N 1
ATOM 901 C CA . SER A 1 145 ? 26.419 47.720 12.943 1.00 25.39 586 SER A CA 1
ATOM 902 C C . SER A 1 145 ? 26.624 48.873 11.988 1.00 25.51 586 SER A C 1
ATOM 903 O O . SER A 1 145 ? 25.645 49.492 11.536 1.00 24.76 586 SER A O 1
ATOM 906 N N . ALA A 1 146 ? 27.888 49.124 11.649 1.00 24.14 587 ALA A N 1
ATOM 907 C CA . ALA A 1 146 ? 28.184 50.037 10.556 1.00 25.73 587 ALA A CA 1
ATOM 908 C C . ALA A 1 146 ? 28.344 49.323 9.198 1.00 26.12 587 ALA A C 1
ATOM 909 O O . ALA A 1 146 ? 28.573 49.978 8.199 1.00 26.31 587 ALA A O 1
ATOM 911 N N . ASN A 1 147 ? 28.163 47.988 9.155 1.00 25.38 588 ASN A N 1
ATOM 912 C CA . ASN A 1 147 ? 28.274 47.218 7.925 1.00 24.11 588 ASN A CA 1
ATOM 913 C C . ASN A 1 147 ? 26.965 46.954 7.194 1.00 24.86 588 ASN A C 1
ATOM 914 O O . ASN A 1 147 ? 25.906 47.035 7.766 1.00 24.32 588 ASN A O 1
ATOM 919 N N . ASP A 1 148 ? 27.064 46.555 5.932 1.00 24.94 589 ASP A N 1
ATOM 920 C CA . ASP A 1 148 ? 25.890 46.053 5.189 1.00 26.29 589 ASP A CA 1
ATOM 921 C C . ASP A 1 148 ? 25.570 44.654 5.665 1.00 23.34 589 ASP A C 1
ATOM 922 O O . ASP A 1 148 ? 26.493 43.839 5.887 1.00 23.47 589 ASP A O 1
ATOM 927 N N . ARG A 1 149 ? 24.299 44.322 5.749 1.00 23.13 590 ARG A N 1
ATOM 928 C CA . ARG A 1 149 ? 23.927 42.923 6.034 1.00 22.42 590 ARG A CA 1
ATOM 929 C C . ARG A 1 149 ? 24.472 42.043 4.926 1.00 22.77 590 ARG A C 1
ATOM 930 O O . ARG A 1 149 ? 24.182 42.277 3.761 1.00 22.76 590 ARG A O 1
ATOM 938 N N . PRO A 1 150 ? 25.279 41.016 5.269 1.00 23.23 591 PRO A N 1
ATOM 939 C CA . PRO A 1 150 ? 25.992 40.270 4.208 1.00 22.84 591 PRO A CA 1
ATOM 940 C C . PRO A 1 150 ? 25.144 39.159 3.559 1.00 23.15 591 PRO A C 1
ATOM 941 O O . PRO A 1 150 ? 25.516 37.983 3.515 1.00 21.58 591 PRO A O 1
ATOM 945 N N . ASP A 1 151 ? 23.989 39.559 3.033 1.00 24.38 592 ASP A N 1
ATOM 946 C CA . ASP A 1 151 ? 22.997 38.639 2.543 1.00 23.93 592 ASP A CA 1
ATOM 947 C C . ASP A 1 151 ? 22.824 38.683 1.028 1.00 24.95 592 ASP A C 1
ATOM 948 O O . ASP A 1 151 ? 21.862 38.127 0.509 1.00 25.52 592 ASP A O 1
ATOM 953 N N . PHE A 1 152 ? 23.733 39.349 0.338 1.00 24.70 593 PHE A N 1
ATOM 954 C CA . PHE A 1 152 ? 23.682 39.564 -1.127 1.00 26.04 593 PHE A CA 1
ATOM 955 C C . PHE A 1 152 ? 24.745 38.785 -1.917 1.00 27.02 593 PHE A C 1
ATOM 956 O O . PHE A 1 152 ? 24.848 38.905 -3.145 1.00 26.84 593 PHE A O 1
ATOM 964 N N . PHE A 1 153 ? 25.506 37.956 -1.226 1.00 24.25 594 PHE A N 1
ATOM 965 C CA . PHE A 1 153 ? 26.483 37.089 -1.866 1.00 24.05 594 PHE A CA 1
ATOM 966 C C . PHE A 1 153 ? 25.835 35.884 -2.501 1.00 24.23 594 PHE A C 1
ATOM 967 O O . PHE A 1 153 ? 24.923 35.318 -1.940 1.00 25.16 594 PHE A O 1
ATOM 975 N N . LYS A 1 154 ? 26.314 35.536 -3.695 1.00 25.14 595 LYS A N 1
ATOM 976 C CA . LYS A 1 154 ? 25.806 34.413 -4.457 1.00 26.49 595 LYS A CA 1
ATOM 977 C C . LYS A 1 154 ? 26.560 33.159 -4.067 1.00 25.95 595 LYS A C 1
ATOM 978 O O . LYS A 1 154 ? 27.597 33.230 -3.362 1.00 23.14 595 LYS A O 1
ATOM 984 N N . ASP A 1 155 ? 26.067 32.040 -4.547 1.00 25.00 596 ASP A N 1
ATOM 985 C CA . ASP A 1 155 ? 26.658 30.748 -4.233 1.00 26.15 596 ASP A CA 1
ATOM 986 C C . ASP A 1 155 ? 28.094 30.559 -4.690 1.00 26.14 596 ASP A C 1
ATOM 987 O O . ASP A 1 155 ? 28.799 29.760 -4.092 1.00 24.76 596 ASP A O 1
ATOM 992 N N . ASP A 1 156 ? 28.543 31.277 -5.723 1.00 26.32 597 ASP A N 1
ATOM 993 C CA . ASP A 1 156 ? 29.948 31.169 -6.153 1.00 26.42 597 ASP A CA 1
ATOM 994 C C . ASP A 1 156 ? 30.899 32.177 -5.502 1.00 25.53 597 ASP A C 1
ATOM 995 O O . ASP A 1 156 ? 32.117 32.252 -5.846 1.00 25.24 597 ASP A O 1
ATOM 1000 N N . GLN A 1 157 ? 30.385 32.949 -4.543 1.00 23.14 598 GLN A N 1
ATOM 1001 C CA . GLN A 1 157 ? 31.193 33.988 -3.913 1.00 22.71 598 GLN A CA 1
ATOM 1002 C C . GLN A 1 157 ? 32.361 33.365 -3.130 1.00 21.70 598 GLN A C 1
ATOM 1003 O O . GLN A 1 157 ? 32.178 32.345 -2.453 1.00 21.45 598 GLN A O 1
ATOM 1009 N N . LEU A 1 158 ? 33.538 33.960 -3.226 1.00 21.36 599 LEU A N 1
ATOM 1010 C CA . LEU A 1 158 ? 34.686 33.530 -2.411 1.00 20.93 599 LEU A CA 1
ATOM 1011 C C . LEU A 1 158 ? 34.869 34.391 -1.195 1.00 21.07 599 LEU A C 1
ATOM 1012 O O . LEU A 1 158 ? 34.607 35.626 -1.216 1.00 21.11 599 LEU A O 1
ATOM 1017 N N . PHE A 1 159 ? 35.411 33.763 -0.152 1.00 19.87 600 PHE A N 1
ATOM 1018 C CA . PHE A 1 159 ? 35.861 34.434 1.038 1.00 19.16 600 PHE A CA 1
ATOM 1019 C C . PHE A 1 159 ? 37.217 33.872 1.509 1.00 19.75 600 PHE A C 1
ATOM 1020 O O . PHE A 1 159 ? 37.569 32.729 1.223 1.00 21.19 600 PHE A O 1
ATOM 1028 N N . ILE A 1 160 ? 37.972 34.683 2.237 1.00 20.49 601 ILE A N 1
ATOM 1029 C CA . ILE A 1 160 ? 39.035 34.152 3.100 1.00 19.84 601 ILE A CA 1
ATOM 1030 C C . ILE A 1 160 ? 38.506 34.095 4.560 1.00 18.46 601 ILE A C 1
ATOM 1031 O O . ILE A 1 160 ? 37.931 35.045 5.056 1.00 19.22 601 ILE A O 1
ATOM 1036 N N . VAL A 1 161 ? 38.694 32.955 5.200 1.00 18.40 602 VAL A N 1
ATOM 1037 C CA . VAL A 1 161 ? 38.290 32.717 6.578 1.00 18.82 602 VAL A CA 1
ATOM 1038 C C . VAL A 1 161 ? 39.553 32.459 7.388 1.00 18.52 602 VAL A C 1
ATOM 1039 O O . VAL A 1 161 ? 40.303 31.495 7.124 1.00 20.76 602 VAL A O 1
ATOM 1043 N N . LEU A 1 162 ? 39.841 33.379 8.292 1.00 18.22 603 LEU A N 1
ATOM 1044 C CA . LEU A 1 162 ? 41.045 33.273 9.157 1.00 18.77 603 LEU A CA 1
ATOM 1045 C C . LEU A 1 162 ? 40.567 32.920 10.513 1.00 18.19 603 LEU A C 1
ATOM 1046 O O . LEU A 1 162 ? 39.742 33.665 11.105 1.00 19.93 603 LEU A O 1
ATOM 1051 N N . GLU A 1 163 ? 41.047 31.792 11.021 1.00 19.21 604 GLU A N 1
ATOM 1052 C CA . GLU A 1 163 ? 40.723 31.429 12.373 1.00 17.50 604 GLU A CA 1
ATOM 1053 C C . GLU A 1 163 ? 41.883 31.740 13.326 1.00 17.55 604 GLU A C 1
ATOM 1054 O O . GLU A 1 163 ? 43.017 31.220 13.156 1.00 16.71 604 GLU A O 1
ATOM 1060 N N . PHE A 1 164 ? 41.575 32.577 14.291 1.00 16.22 605 PHE A N 1
ATOM 1061 C CA . PHE A 1 164 ? 42.500 33.025 15.334 1.00 16.08 605 PHE A CA 1
ATOM 1062 C C . PHE A 1 164 ? 42.128 32.439 16.729 1.00 16.31 605 PHE A C 1
ATOM 1063 O O . PHE A 1 164 ? 40.969 32.089 17.022 1.00 15.36 605 PHE A O 1
ATOM 1071 N N . GLU A 1 165 ? 43.134 32.349 17.595 1.00 16.87 606 GLU A N 1
ATOM 1072 C CA . GLU A 1 165 ? 42.945 32.280 19.025 1.00 17.56 606 GLU A CA 1
ATOM 1073 C C . GLU A 1 165 ? 41.974 33.335 19.495 1.00 15.70 606 GLU A C 1
ATOM 1074 O O . GLU A 1 165 ? 42.021 34.421 18.999 1.00 15.06 606 GLU A O 1
ATOM 1080 N N . PHE A 1 166 ? 41.071 33.013 20.446 1.00 16.45 607 PHE A N 1
ATOM 1081 C CA . PHE A 1 166 ? 40.184 34.054 21.040 1.00 17.17 607 PHE A CA 1
ATOM 1082 C C . PHE A 1 166 ? 41.027 34.899 22.014 1.00 17.27 607 PHE A C 1
ATOM 1083 O O . PHE A 1 166 ? 41.707 34.345 22.898 1.00 15.84 607 PHE A O 1
ATOM 1091 N N . GLY A 1 167 ? 41.108 36.220 21.794 1.00 15.90 608 GLY A N 1
ATOM 1092 C CA . GLY A 1 167 ? 42.038 37.042 22.602 1.00 17.06 608 GLY A CA 1
ATOM 1093 C C . GLY A 1 167 ? 41.341 37.845 23.723 1.00 17.93 608 GLY A C 1
ATOM 1094 O O . GLY A 1 167 ? 41.976 38.618 24.424 1.00 19.29 608 GLY A O 1
ATOM 1095 N N . GLY A 1 168 ? 40.052 37.596 23.932 1.00 17.89 609 GLY A N 1
ATOM 1096 C CA . GLY A 1 168 ? 39.281 38.335 24.951 1.00 17.72 609 GLY A CA 1
ATOM 1097 C C . GLY A 1 168 ? 38.486 39.530 24.411 1.00 18.12 609 GLY A C 1
ATOM 1098 O O . GLY A 1 168 ? 37.932 39.474 23.324 1.00 16.50 609 GLY A O 1
ATOM 1099 N N . ILE A 1 169 ? 38.417 40.603 25.188 1.00 17.67 610 ILE A N 1
ATOM 1100 C CA . ILE A 1 169 ? 37.523 41.715 24.848 1.00 17.86 610 ILE A CA 1
ATOM 1101 C C . ILE A 1 169 ? 38.353 42.943 24.558 1.00 17.26 610 ILE A C 1
ATOM 1102 O O . ILE A 1 169 ? 39.315 43.208 25.237 1.00 15.89 610 ILE A O 1
ATOM 1107 N N . ASP A 1 170 ? 37.936 43.730 23.577 1.00 16.67 611 ASP A N 1
ATOM 1108 C CA . ASP A 1 170 ? 38.713 44.881 23.218 1.00 17.44 611 ASP A CA 1
ATOM 1109 C C . ASP A 1 170 ? 38.681 45.980 24.254 1.00 16.69 611 ASP A C 1
ATOM 1110 O O . ASP A 1 170 ? 37.792 46.079 25.097 1.00 15.86 611 ASP A O 1
ATOM 1115 N N . LEU A 1 171 ? 39.734 46.772 24.217 1.00 16.30 612 LEU A N 1
ATOM 1116 C CA . LEU A 1 171 ? 39.964 47.794 25.189 1.00 16.44 612 LEU A CA 1
ATOM 1117 C C . LEU A 1 171 ? 38.837 48.839 25.232 1.00 17.02 612 LEU A C 1
ATOM 1118 O O . LEU A 1 171 ? 38.461 49.281 26.318 1.00 17.10 612 LEU A O 1
ATOM 1123 N N . GLU A 1 172 ? 38.248 49.181 24.078 1.00 16.00 613 GLU A N 1
ATOM 1124 C CA . GLU A 1 172 ? 37.117 50.078 24.068 1.00 17.10 613 GLU A CA 1
ATOM 1125 C C . GLU A 1 172 ? 35.957 49.526 24.912 1.00 16.43 613 GLU A C 1
ATOM 1126 O O . GLU A 1 172 ? 35.376 50.252 25.714 1.00 15.71 613 GLU A O 1
ATOM 1132 N N . GLN A 1 173 ? 35.624 48.244 24.728 1.00 16.74 614 GLN A N 1
ATOM 1133 C CA . GLN A 1 173 ? 34.524 47.598 25.486 1.00 17.81 614 GLN A CA 1
ATOM 1134 C C . GLN A 1 173 ? 34.915 47.358 26.924 1.00 17.56 614 GLN A C 1
ATOM 1135 O O . GLN A 1 173 ? 34.080 47.186 27.765 1.00 17.71 614 GLN A O 1
ATOM 1141 N N 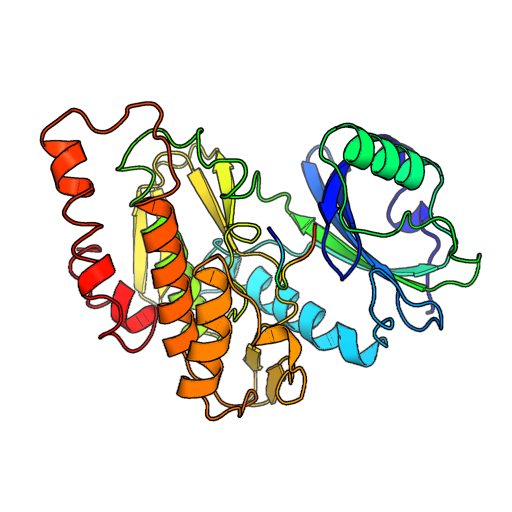. MET A 1 174 ? 36.199 47.383 27.211 1.00 16.82 615 MET A N 1
ATOM 1142 C CA . MET A 1 174 ? 36.665 47.250 28.606 1.00 17.17 615 MET A CA 1
ATOM 1143 C C . MET A 1 174 ? 36.930 48.601 29.282 1.00 16.96 615 MET A C 1
ATOM 1144 O O . MET A 1 174 ? 37.526 48.656 30.370 1.00 17.74 615 MET A O 1
ATOM 1149 N N . ARG A 1 175 ? 36.508 49.699 28.682 1.00 16.95 616 ARG A N 1
ATOM 1150 C CA . ARG A 1 175 ? 36.931 51.003 29.215 1.00 17.10 616 ARG A CA 1
ATOM 1151 C C . ARG A 1 175 ? 36.366 51.353 30.620 1.00 18.86 616 ARG A C 1
ATOM 1152 O O . ARG A 1 175 ? 36.921 52.217 31.303 1.00 18.07 616 ARG A O 1
ATOM 1160 N N . THR A 1 176 ? 35.293 50.681 31.030 1.00 20.10 617 THR A N 1
ATOM 1161 C CA . THR A 1 176 ? 34.762 50.816 32.387 1.00 21.32 617 THR A CA 1
ATOM 1162 C C . THR A 1 176 ? 35.050 49.566 33.237 1.00 22.49 617 THR A C 1
ATOM 1163 O O . THR A 1 176 ? 34.501 49.450 34.327 1.00 20.84 617 THR A O 1
ATOM 1167 N N . LYS A 1 177 ? 35.870 48.635 32.737 1.00 21.41 618 LYS A N 1
ATOM 1168 C CA . LYS A 1 177 ? 36.112 47.364 33.437 1.00 21.26 618 LYS A CA 1
ATOM 1169 C C . LYS A 1 177 ? 37.507 47.144 33.974 1.00 19.69 618 LYS A C 1
ATOM 1170 O O . LYS A 1 177 ? 37.768 46.094 34.474 1.00 20.20 618 LYS A O 1
ATOM 1176 N N . LEU A 1 178 ? 38.442 48.056 33.789 1.00 19.83 619 LEU A N 1
ATOM 1177 C CA . LEU A 1 178 ? 39.785 47.874 34.319 1.00 19.11 619 LEU A CA 1
ATOM 1178 C C . LEU A 1 178 ? 39.771 48.136 35.813 1.00 20.13 619 LEU A C 1
ATOM 1179 O O . LEU A 1 178 ? 39.101 49.108 36.293 1.00 20.11 619 LEU A O 1
ATOM 1184 N N . SER A 1 179 ? 40.477 47.306 36.590 1.00 19.66 620 SER A N 1
ATOM 1185 C CA . SER A 1 179 ? 40.456 47.517 38.057 1.00 20.86 620 SER A CA 1
ATOM 1186 C C . SER A 1 179 ? 41.025 48.796 38.574 1.00 19.99 620 SER A C 1
ATOM 1187 O O . SER A 1 179 ? 40.395 49.449 39.391 1.00 20.16 620 SER A O 1
ATOM 1190 N N . SER A 1 180 ? 42.239 49.107 38.173 1.00 18.78 621 SER A N 1
ATOM 1191 C CA . SER A 1 180 ? 43.019 50.176 38.796 1.00 19.35 621 SER A CA 1
ATOM 1192 C C . SER A 1 180 ? 44.017 50.770 37.882 1.00 18.07 621 SER A C 1
ATOM 1193 O O . SER A 1 180 ? 44.282 50.252 36.780 1.00 18.24 621 SER A O 1
ATOM 1196 N N . LEU A 1 181 ? 44.691 51.811 38.356 1.00 18.70 622 LEU A N 1
ATOM 1197 C CA . LEU A 1 181 ? 45.743 52.393 37.561 1.00 18.18 622 LEU A CA 1
ATOM 1198 C C . LEU A 1 181 ? 46.868 51.375 37.324 1.00 17.79 622 LEU A C 1
ATOM 1199 O O . LEU A 1 181 ? 47.570 51.463 36.343 1.00 17.32 622 LEU A O 1
ATOM 1204 N N . ALA A 1 182 ? 47.107 50.450 38.251 1.00 18.57 623 ALA A N 1
ATOM 1205 C CA . ALA A 1 182 ? 48.094 49.381 37.978 1.00 19.20 623 ALA A CA 1
ATOM 1206 C C . ALA A 1 182 ? 47.774 48.549 36.737 1.00 18.24 623 ALA A C 1
ATOM 1207 O O . ALA A 1 182 ? 48.699 48.174 35.952 1.00 18.46 623 ALA A O 1
ATOM 1209 N N . THR A 1 183 ? 46.495 48.322 36.509 1.00 18.41 624 THR A N 1
ATOM 1210 C CA . THR A 1 183 ? 46.026 47.595 35.328 1.00 18.10 624 THR A CA 1
ATOM 1211 C C . THR A 1 183 ? 46.410 48.388 34.079 1.00 17.97 624 THR A C 1
ATOM 1212 O O . THR A 1 183 ? 46.915 47.847 33.119 1.00 16.43 624 THR A O 1
ATOM 1216 N N . ALA A 1 184 ? 46.151 49.696 34.109 1.00 18.25 625 ALA A N 1
ATOM 1217 C CA . ALA A 1 184 ? 46.552 50.582 33.000 1.00 16.86 625 ALA A CA 1
ATOM 1218 C C . ALA A 1 184 ? 48.042 50.519 32.707 1.00 15.49 625 ALA A C 1
ATOM 1219 O O . ALA A 1 184 ? 48.411 50.373 31.536 1.00 15.38 625 ALA A O 1
ATOM 1221 N N . LYS A 1 185 ? 48.895 50.573 33.724 1.00 16.61 626 LYS A N 1
ATOM 1222 C CA A LYS A 1 185 ? 50.341 50.493 33.510 0.50 17.71 626 LYS A CA 1
ATOM 1223 C CA B LYS A 1 185 ? 50.337 50.494 33.517 0.50 17.63 626 LYS A CA 1
ATOM 1224 C C . LYS A 1 185 ? 50.758 49.158 32.908 1.00 16.34 626 LYS A C 1
ATOM 1225 O O . LYS A 1 185 ? 51.630 49.114 32.059 1.00 16.97 626 LYS A O 1
ATOM 1236 N N . SER A 1 186 ? 50.139 48.062 33.368 1.00 16.72 627 SER A N 1
ATOM 1237 C CA . SER A 1 186 ? 50.466 46.740 32.854 1.00 16.06 627 SER A CA 1
ATOM 1238 C C . SER A 1 186 ? 50.100 46.642 31.388 1.00 15.12 627 SER A C 1
ATOM 1239 O O . SER A 1 186 ? 50.876 46.159 30.584 1.00 14.75 627 SER A O 1
ATOM 1242 N N . ILE A 1 187 ? 48.930 47.145 31.031 1.00 14.83 628 ILE A N 1
ATOM 1243 C CA . ILE A 1 187 ? 48.511 47.068 29.622 1.00 15.07 628 ILE A CA 1
ATOM 1244 C C . ILE A 1 187 ? 49.485 47.841 28.724 1.00 15.49 628 ILE A C 1
ATOM 1245 O O . ILE A 1 187 ? 49.925 47.348 27.682 1.00 16.16 628 ILE A O 1
ATOM 1250 N N . LEU A 1 188 ? 49.867 49.057 29.156 1.00 14.93 629 LEU A N 1
ATOM 1251 C CA . LEU A 1 188 ? 50.829 49.855 28.382 1.00 15.38 629 LEU A CA 1
ATOM 1252 C C . LEU A 1 188 ? 52.212 49.212 28.268 1.00 15.45 629 LEU A C 1
ATOM 1253 O O . LEU A 1 188 ? 52.910 49.298 27.198 1.00 15.67 629 LEU A O 1
ATOM 1258 N N . HIS A 1 189 ? 52.639 48.607 29.362 1.00 15.32 630 HIS A N 1
ATOM 1259 C CA . HIS A 1 189 ? 53.893 47.888 29.395 1.00 15.53 630 HIS A CA 1
ATOM 1260 C C . HIS A 1 189 ? 53.874 46.675 28.478 1.00 14.99 630 HIS A C 1
ATOM 1261 O O . HIS A 1 189 ? 54.829 46.456 27.678 1.00 14.87 630 HIS A O 1
ATOM 1268 N N . GLN A 1 190 ? 52.797 45.884 28.552 1.00 14.41 631 GLN A N 1
ATOM 1269 C CA . GLN A 1 190 ? 52.655 44.734 27.634 1.00 15.45 631 GLN A CA 1
ATOM 1270 C C . GLN A 1 190 ? 52.658 45.172 26.145 1.00 15.38 631 GLN A C 1
ATOM 1271 O O . GLN A 1 190 ? 53.336 44.560 25.317 1.00 14.33 631 GLN A O 1
ATOM 1277 N N . LEU A 1 191 ? 51.898 46.226 25.828 1.00 16.78 632 LEU A N 1
ATOM 1278 C CA . LEU A 1 191 ? 51.830 46.730 24.459 1.00 15.58 632 LEU A CA 1
ATOM 1279 C C . LEU A 1 191 ? 53.200 47.128 23.982 1.00 15.77 632 LEU A C 1
ATOM 1280 O O . LEU A 1 191 ? 53.587 46.780 22.843 1.00 15.40 632 LEU A O 1
ATOM 1285 N N . THR A 1 192 ? 53.903 47.878 24.840 1.00 15.04 633 THR A N 1
ATOM 1286 C CA . THR A 1 192 ? 55.215 48.401 24.447 1.00 15.85 633 THR A CA 1
ATOM 1287 C C . THR A 1 192 ? 56.194 47.280 24.198 1.00 15.40 633 THR A C 1
ATOM 1288 O O . THR A 1 192 ? 56.942 47.265 23.184 1.00 15.57 633 THR A O 1
ATOM 1292 N N . ALA A 1 193 ? 56.182 46.303 25.051 1.00 16.32 634 ALA A N 1
ATOM 1293 C CA . ALA A 1 193 ? 57.119 45.178 24.880 1.00 15.88 634 ALA A CA 1
ATOM 1294 C C . ALA A 1 193 ? 56.814 44.372 23.648 1.00 16.71 634 ALA A C 1
ATOM 1295 O O . ALA A 1 193 ? 57.716 43.978 22.907 1.00 16.58 634 ALA A O 1
ATOM 1297 N N . SER A 1 194 ? 55.530 44.108 23.427 1.00 15.44 635 SER A N 1
ATOM 1298 C CA . SER A 1 194 ? 55.133 43.335 22.237 1.00 15.61 635 SER A CA 1
ATOM 1299 C C . SER A 1 194 ? 55.582 44.025 20.967 1.00 15.22 635 SER A C 1
ATOM 1300 O O . SER A 1 194 ? 56.124 43.392 20.060 1.00 14.50 635 SER A O 1
ATOM 1303 N N . LEU A 1 195 ? 55.361 45.324 20.897 1.00 14.80 636 LEU A N 1
ATOM 1304 C CA . LEU A 1 195 ? 55.798 46.077 19.743 1.00 15.06 636 LEU A CA 1
ATOM 1305 C C . LEU A 1 195 ? 57.291 46.064 19.600 1.00 15.50 636 LEU A C 1
ATOM 1306 O O . LEU A 1 195 ? 57.813 45.897 18.458 1.00 16.04 636 LEU A O 1
ATOM 1311 N N . ALA A 1 196 ? 58.010 46.220 20.712 1.00 15.23 637 ALA A N 1
ATOM 1312 C CA . ALA A 1 196 ? 59.465 46.202 20.661 1.00 17.15 637 ALA A CA 1
ATOM 1313 C C . ALA A 1 196 ? 60.004 44.894 20.114 1.00 17.96 637 ALA A C 1
ATOM 1314 O O . ALA A 1 196 ? 60.947 44.864 19.312 1.00 18.64 637 ALA A O 1
ATOM 1316 N N . VAL A 1 197 ? 59.430 43.790 20.571 1.00 17.00 638 VAL A N 1
ATOM 1317 C CA . VAL A 1 197 ? 59.908 42.489 20.104 1.00 17.52 638 VAL A CA 1
ATOM 1318 C C . VAL A 1 197 ? 59.643 42.339 18.605 1.00 17.22 638 VAL A C 1
ATOM 1319 O O . VAL A 1 197 ? 60.490 41.819 17.879 1.00 18.07 638 VAL A O 1
ATOM 1323 N N . ALA A 1 198 ? 58.471 42.796 18.138 1.00 15.94 639 ALA A N 1
ATOM 1324 C CA . ALA A 1 198 ? 58.144 42.743 16.701 1.00 16.96 639 ALA A CA 1
ATOM 1325 C C . ALA A 1 198 ? 59.035 43.678 15.821 1.00 17.78 639 ALA A C 1
ATOM 1326 O O . ALA A 1 198 ? 59.485 43.313 14.702 1.00 19.07 639 ALA A O 1
ATOM 1328 N N . GLU A 1 199 ? 59.354 44.852 16.379 1.00 18.15 640 GLU A N 1
ATOM 1329 C CA . GLU A 1 199 ? 60.340 45.741 15.805 1.00 18.03 640 GLU A CA 1
ATOM 1330 C C . GLU A 1 199 ? 61.639 45.008 15.631 1.00 18.28 640 GLU A C 1
ATOM 1331 O O . GLU A 1 199 ? 62.237 45.031 14.555 1.00 18.64 640 GLU A O 1
ATOM 1337 N N . ALA A 1 200 ? 62.093 44.365 16.706 1.00 18.58 641 ALA A N 1
ATOM 1338 C CA . ALA A 1 200 ? 63.417 43.791 16.706 1.00 19.68 641 ALA A CA 1
ATOM 1339 C C . ALA A 1 200 ? 63.492 42.591 15.774 1.00 20.60 641 ALA A C 1
ATOM 1340 O O . ALA A 1 200 ? 64.493 42.374 15.131 1.00 21.30 641 ALA A O 1
ATOM 1342 N N . SER A 1 201 ? 62.411 41.811 15.681 1.00 21.11 642 SER A N 1
ATOM 1343 C CA A SER A 1 201 ? 62.406 40.581 14.892 0.50 21.11 642 SER A CA 1
ATOM 1344 C CA B SER A 1 201 ? 62.467 40.595 14.876 0.50 21.16 642 SER A CA 1
ATOM 1345 C C . SER A 1 201 ? 62.089 40.849 13.410 1.00 21.26 642 SER A C 1
ATOM 1346 O O . SER A 1 201 ? 62.677 40.259 12.504 1.00 22.08 642 SER A O 1
ATOM 1351 N N . LEU A 1 202 ? 61.148 41.740 13.175 1.00 20.09 643 LEU A N 1
ATOM 1352 C CA . LEU A 1 202 ? 60.520 41.881 11.880 1.00 20.97 643 LEU A CA 1
ATOM 1353 C C . LEU A 1 202 ? 60.454 43.296 11.301 1.00 21.52 643 LEU A C 1
ATOM 1354 O O . LEU A 1 202 ? 59.788 43.486 10.302 1.00 21.85 643 LEU A O 1
ATOM 1359 N N . ARG A 1 203 ? 61.090 44.268 11.941 1.00 22.33 644 ARG A N 1
ATOM 1360 C CA . ARG A 1 203 ? 60.899 45.674 11.588 1.00 22.52 644 ARG A CA 1
ATOM 1361 C C . ARG A 1 203 ? 59.392 45.971 11.356 1.00 21.11 644 ARG A C 1
ATOM 1362 O O . ARG A 1 203 ? 58.967 46.544 10.326 1.00 21.30 644 ARG A O 1
ATOM 1370 N N . PHE A 1 204 ? 58.610 45.551 12.368 1.00 19.23 645 PHE A N 1
ATOM 1371 C CA . PHE A 1 204 ? 57.165 45.656 12.380 1.00 17.41 645 PHE A CA 1
ATOM 1372 C C . PHE A 1 204 ? 56.663 47.027 12.785 1.00 17.73 645 PHE A C 1
ATOM 1373 O O . PHE A 1 204 ? 57.157 47.626 13.768 1.00 17.83 645 PHE A O 1
ATOM 1381 N N . GLU A 1 205 ? 55.629 47.452 12.070 1.00 16.68 646 GLU A N 1
ATOM 1382 C CA . GLU A 1 205 ? 54.760 48.572 12.430 1.00 16.86 646 GLU A CA 1
ATOM 1383 C C . GLU A 1 205 ? 53.338 48.111 12.333 1.00 16.51 646 GLU A C 1
ATOM 1384 O O . GLU A 1 205 ? 52.919 47.575 11.284 1.00 16.83 646 GLU A O 1
ATOM 1390 N N . HIS A 1 206 ? 52.535 48.379 13.388 1.00 16.26 647 HIS A N 1
ATOM 1391 C CA . HIS A 1 206 ? 51.158 48.005 13.318 1.00 16.71 647 HIS A CA 1
ATOM 1392 C C . HIS A 1 206 ? 50.342 48.903 12.389 1.00 17.43 647 HIS A C 1
ATOM 1393 O O . HIS A 1 206 ? 49.548 48.412 11.568 1.00 16.40 647 HIS A O 1
ATOM 1400 N N . ARG A 1 207 ? 50.494 50.214 12.597 1.00 17.82 648 ARG A N 1
ATOM 1401 C CA . ARG A 1 207 ? 49.926 51.268 11.765 1.00 18.75 648 ARG A CA 1
ATOM 1402 C C . ARG A 1 207 ? 48.406 51.508 11.894 1.00 19.23 648 ARG A C 1
ATOM 1403 O O . ARG A 1 207 ? 47.880 52.409 11.247 1.00 19.88 648 ARG A O 1
ATOM 1411 N N . ASP A 1 208 ? 47.733 50.799 12.813 1.00 19.83 649 ASP A N 1
ATOM 1412 C CA . ASP A 1 208 ? 46.308 50.907 12.955 1.00 19.03 649 ASP A CA 1
ATOM 1413 C C . ASP A 1 208 ? 45.838 50.452 14.342 1.00 18.02 649 ASP A C 1
ATOM 1414 O O . ASP A 1 208 ? 44.826 49.753 14.451 1.00 19.21 649 ASP A O 1
ATOM 1419 N N . LEU A 1 209 ? 46.565 50.866 15.401 1.00 18.05 650 LEU A N 1
ATOM 1420 C CA . LEU A 1 209 ? 46.391 50.299 16.735 1.00 17.58 650 LEU A CA 1
ATOM 1421 C C . LEU A 1 209 ? 45.437 51.081 17.583 1.00 16.56 650 LEU A C 1
ATOM 1422 O O . LEU A 1 209 ? 45.733 51.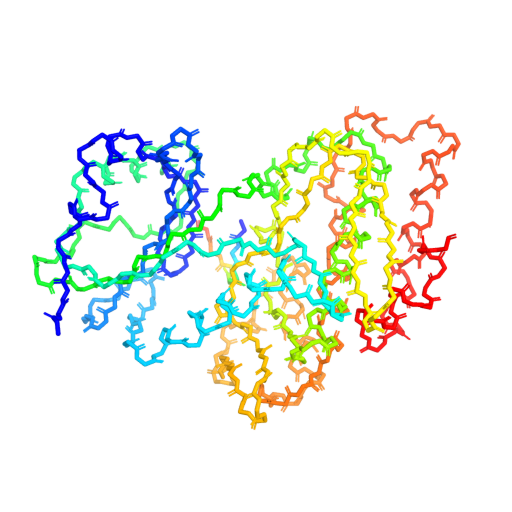470 18.719 1.00 15.24 650 LEU A O 1
ATOM 1427 N N . HIS A 1 210 ? 44.268 51.317 17.003 1.00 16.22 651 HIS A N 1
ATOM 1428 C CA . HIS A 1 210 ? 43.176 51.889 17.708 1.00 17.31 651 HIS A CA 1
ATOM 1429 C C . HIS A 1 210 ? 42.707 50.907 18.774 1.00 17.44 651 HIS A C 1
ATOM 1430 O O . HIS A 1 210 ? 43.096 49.718 18.777 1.00 16.86 651 HIS A O 1
ATOM 1437 N N . TRP A 1 211 ? 41.867 51.396 19.685 1.00 17.50 652 TRP A N 1
ATOM 1438 C CA . TRP A 1 211 ? 41.532 50.598 20.866 1.00 17.68 652 TRP A CA 1
ATOM 1439 C C . TRP A 1 211 ? 40.573 49.403 20.638 1.00 17.21 652 TRP A C 1
ATOM 1440 O O . TRP A 1 211 ? 40.377 48.623 21.546 1.00 16.54 652 TRP A O 1
ATOM 1451 N N . GLY A 1 212 ? 40.033 49.243 19.430 1.00 16.61 653 GLY A N 1
ATOM 1452 C CA . GLY A 1 212 ? 39.372 47.998 19.020 1.00 17.59 653 GLY A CA 1
ATOM 1453 C C . GLY A 1 212 ? 40.350 46.866 18.805 1.00 16.03 653 GLY A C 1
ATOM 1454 O O . GLY A 1 212 ? 39.971 45.692 18.805 1.00 16.30 653 GLY A O 1
ATOM 1455 N N . ASN A 1 213 ? 41.611 47.221 18.625 1.00 15.80 654 ASN A N 1
ATOM 1456 C CA . ASN A 1 213 ? 42.661 46.274 18.253 1.00 15.29 654 ASN A CA 1
ATOM 1457 C C . ASN A 1 213 ? 43.607 45.902 19.358 1.00 14.37 654 ASN A C 1
ATOM 1458 O O . ASN A 1 213 ? 44.605 45.232 19.121 1.00 14.44 654 ASN A O 1
ATOM 1463 N N . VAL A 1 214 ? 43.210 46.219 20.585 1.00 14.69 655 VAL A N 1
ATOM 1464 C CA . VAL A 1 214 ? 43.899 45.765 21.773 1.00 14.41 655 VAL A CA 1
ATOM 1465 C C . VAL A 1 214 ? 42.909 44.905 22.545 1.00 15.02 655 VAL A C 1
ATOM 1466 O O . VAL A 1 214 ? 41.925 45.438 23.010 1.00 15.61 655 VAL A O 1
ATOM 1470 N N . LEU A 1 215 ? 43.235 43.628 22.748 1.00 13.44 656 LEU A N 1
ATOM 1471 C CA . LEU A 1 215 ? 42.334 42.720 23.428 1.00 14.50 656 LEU A CA 1
ATOM 1472 C C . LEU A 1 215 ? 42.878 42.363 24.811 1.00 13.64 656 LEU A C 1
ATOM 1473 O O . LEU A 1 215 ? 44.085 42.251 24.985 1.00 14.63 656 LEU A O 1
ATOM 1478 N N . LEU A 1 216 ? 41.952 42.228 25.777 1.00 13.86 657 LEU A N 1
ATOM 1479 C CA . LEU A 1 216 ? 42.264 41.874 27.124 1.00 14.91 657 LEU A CA 1
ATOM 1480 C C . LEU A 1 216 ? 41.588 40.557 27.499 1.00 16.43 657 LEU A C 1
ATOM 1481 O O . LEU A 1 216 ? 40.387 40.409 27.322 1.00 14.84 657 LEU A O 1
ATOM 1486 N N . LYS A 1 217 ? 42.350 39.635 28.053 1.00 17.74 658 LYS A N 1
ATOM 1487 C CA . LYS A 1 217 ? 41.784 38.366 28.553 1.00 19.95 658 LYS A CA 1
ATOM 1488 C C . LYS A 1 217 ? 42.337 38.096 29.930 1.00 19.50 658 LYS A C 1
ATOM 1489 O O . LYS A 1 217 ? 43.520 38.291 30.161 1.00 16.85 658 LYS A O 1
ATOM 1495 N N . LYS A 1 218 ? 41.507 37.559 30.825 1.00 19.80 659 LYS A N 1
ATOM 1496 C CA . LYS A 1 218 ? 41.967 37.224 32.151 1.00 22.33 659 LYS A CA 1
ATOM 1497 C C . LYS A 1 218 ? 43.027 36.150 32.083 1.00 22.80 659 LYS A C 1
ATOM 1498 O O . LYS A 1 218 ? 42.931 35.241 31.238 1.00 24.42 659 LYS A O 1
ATOM 1504 N N . THR A 1 219 ? 44.034 36.249 32.935 1.00 22.09 660 THR A N 1
ATOM 1505 C CA . THR A 1 219 ? 45.064 35.217 33.057 1.00 22.78 660 THR A CA 1
ATOM 1506 C C . THR A 1 219 ? 45.347 35.015 34.527 1.00 23.88 660 THR A C 1
ATOM 1507 O O . THR A 1 219 ? 45.260 35.957 35.307 1.00 22.68 660 THR A O 1
ATOM 1511 N N . SER A 1 220 ? 45.702 33.788 34.914 1.00 26.10 661 SER A N 1
ATOM 1512 C CA . SER A 1 220 ? 46.089 33.539 36.277 1.00 25.76 661 SER A CA 1
ATOM 1513 C C . SER A 1 220 ? 47.598 33.638 36.423 1.00 26.09 661 SER A C 1
ATOM 1514 O O . SER A 1 220 ? 48.133 33.501 37.540 1.00 24.09 661 SER A O 1
ATOM 1517 N N . LEU A 1 221 ? 48.302 33.893 35.329 1.00 24.16 662 LEU A N 1
ATOM 1518 C CA . LEU A 1 221 ? 49.704 34.220 35.458 1.00 26.07 662 LEU A CA 1
ATOM 1519 C C . LEU A 1 221 ? 49.878 35.545 36.143 1.00 25.87 662 LEU A C 1
ATOM 1520 O O . LEU A 1 221 ? 49.287 36.560 35.703 1.00 23.40 662 LEU A O 1
ATOM 1525 N N . LYS A 1 222 ? 50.746 35.557 37.151 1.00 24.18 663 LYS A N 1
ATOM 1526 C CA . LYS A 1 222 ? 51.102 36.802 37.835 1.00 27.63 663 LYS A CA 1
ATOM 1527 C C . LYS A 1 222 ? 52.066 37.672 37.022 1.00 25.74 663 LYS A C 1
ATOM 1528 O O . LYS A 1 222 ? 52.068 38.902 37.143 1.00 23.02 663 LYS A O 1
ATOM 1534 N N . LYS A 1 223 ? 52.962 37.010 36.293 1.00 25.26 664 LYS A N 1
ATOM 1535 C CA . LYS A 1 223 ? 53.805 37.719 35.368 1.00 27.06 664 LYS A CA 1
ATOM 1536 C C . LYS A 1 223 ? 53.930 37.050 34.001 1.00 25.02 664 LYS A C 1
ATOM 1537 O O . LYS A 1 223 ? 53.745 35.813 33.838 1.00 22.99 664 LYS A O 1
ATOM 1543 N N . LEU A 1 224 ? 54.127 37.919 33.023 1.00 21.35 665 LEU A N 1
ATOM 1544 C CA . LEU A 1 224 ? 54.195 37.557 31.616 1.00 20.93 665 LEU A CA 1
ATOM 1545 C C . LEU A 1 224 ? 55.645 37.697 31.178 1.00 21.63 665 LEU A C 1
ATOM 1546 O O . LEU A 1 224 ? 56.356 38.519 31.728 1.00 22.93 665 LEU A O 1
ATOM 1551 N N . HIS A 1 225 ? 56.060 36.851 30.235 1.00 21.02 666 HIS A N 1
ATOM 1552 C CA . HIS A 1 225 ? 57.454 36.757 29.819 1.00 22.67 666 HIS A CA 1
ATOM 1553 C C . HIS A 1 225 ? 57.608 37.254 28.424 1.00 22.01 666 HIS A C 1
ATOM 1554 O O . HIS A 1 225 ? 56.732 36.974 27.548 1.00 20.40 666 HIS A O 1
ATOM 1561 N N . TYR A 1 226 ? 58.706 37.984 28.169 1.00 19.10 667 TYR A N 1
ATOM 1562 C CA . TYR A 1 226 ? 59.096 38.210 26.786 1.00 18.34 667 TYR A CA 1
ATOM 1563 C C . TYR A 1 226 ? 60.602 38.141 26.685 1.00 18.92 667 TYR A C 1
ATOM 1564 O O . TYR A 1 226 ? 61.291 38.190 27.703 1.00 19.02 667 TYR A O 1
ATOM 1573 N N . THR A 1 227 ? 61.104 37.967 25.458 1.00 20.27 668 THR A N 1
ATOM 1574 C CA . THR A 1 227 ? 62.543 37.971 25.184 1.00 19.97 668 THR A CA 1
ATOM 1575 C C . THR A 1 227 ? 62.824 38.975 24.046 1.00 20.10 668 THR A C 1
ATOM 1576 O O . THR A 1 227 ? 62.146 38.979 22.993 1.00 19.52 668 THR A O 1
ATOM 1580 N N . LEU A 1 228 ? 63.724 39.917 24.336 1.00 20.46 669 LEU A N 1
ATOM 1581 C CA . LEU A 1 228 ? 64.103 40.955 23.388 1.00 20.74 669 LEU A CA 1
ATOM 1582 C C . LEU A 1 228 ? 65.567 40.815 23.117 1.00 22.32 669 LEU A C 1
ATOM 1583 O O . LEU A 1 228 ? 66.391 40.976 24.027 1.00 20.76 669 LEU A O 1
ATOM 1588 N N . ASN A 1 229 ? 65.876 40.455 21.876 1.00 22.73 670 ASN A N 1
ATOM 1589 C CA . ASN A 1 229 ? 67.254 40.269 21.464 1.00 24.37 670 ASN A CA 1
ATOM 1590 C C . ASN A 1 229 ? 68.021 39.433 22.462 1.00 25.01 670 ASN A C 1
ATOM 1591 O O . ASN A 1 229 ? 69.134 39.799 22.893 1.00 25.89 670 ASN A O 1
ATOM 1596 N N . GLY A 1 230 ? 67.451 38.284 22.808 1.00 25.32 671 GLY A N 1
ATOM 1597 C CA . GLY A 1 230 ? 68.135 37.307 23.666 1.00 27.66 671 GLY A CA 1
ATOM 1598 C C . GLY A 1 230 ? 68.033 37.587 25.162 1.00 28.34 671 GLY A C 1
ATOM 1599 O O . GLY A 1 230 ? 68.464 36.768 25.959 1.00 30.85 671 GLY A O 1
ATOM 1600 N N . LYS A 1 231 ? 67.489 38.738 25.553 1.00 27.39 672 LYS A N 1
ATOM 1601 C CA . LYS A 1 231 ? 67.303 39.060 26.961 1.00 27.99 672 LYS A CA 1
ATOM 1602 C C . LYS A 1 231 ? 65.832 38.896 27.378 1.00 25.83 672 LYS A C 1
ATOM 1603 O O . LYS A 1 231 ? 64.936 39.547 26.802 1.00 23.58 672 LYS A O 1
ATOM 1609 N N . SER A 1 232 ? 65.617 38.037 28.372 1.00 24.54 673 SER A N 1
ATOM 1610 C CA . SER A 1 232 ? 64.262 37.724 28.873 1.00 24.44 673 SER A CA 1
ATOM 1611 C C . SER A 1 232 ? 63.944 38.579 30.065 1.00 23.64 673 SER A C 1
ATOM 1612 O O . SER A 1 232 ? 64.783 38.758 30.957 1.00 23.66 673 SER A O 1
ATOM 1615 N N . SER A 1 233 ? 62.717 39.074 30.102 1.00 21.80 674 SER A N 1
ATOM 1616 C CA . SER A 1 233 ? 62.199 39.891 31.171 1.00 22.27 674 SER A CA 1
ATOM 1617 C C . SER A 1 233 ? 60.751 39.534 31.457 1.00 20.78 674 SER A C 1
ATOM 1618 O O . SER A 1 233 ? 60.137 38.795 30.703 1.00 20.13 674 SER A O 1
ATOM 1621 N N . THR A 1 234 ? 60.214 40.064 32.544 1.00 21.20 675 THR A N 1
ATOM 1622 C CA . THR A 1 234 ? 58.810 39.810 32.899 1.00 20.98 675 THR A CA 1
ATOM 1623 C C . THR A 1 234 ? 58.080 41.108 33.192 1.00 20.85 675 THR A C 1
ATOM 1624 O O . THR A 1 234 ? 58.673 42.165 33.453 1.00 21.13 675 THR A O 1
ATOM 1628 N N . ILE A 1 235 ? 56.766 41.043 33.111 1.00 19.57 676 ILE A N 1
ATOM 1629 C CA . ILE A 1 235 ? 55.931 42.194 33.383 1.00 20.16 676 ILE A CA 1
ATOM 1630 C C . ILE A 1 235 ? 54.794 41.694 34.264 1.00 20.32 676 ILE A C 1
ATOM 1631 O O . ILE A 1 235 ? 54.167 40.720 33.879 1.00 19.18 676 ILE A O 1
ATOM 1636 N N . PRO A 1 236 ? 54.508 42.374 35.411 1.00 21.30 677 PRO A N 1
ATOM 1637 C CA . PRO A 1 236 ? 53.329 41.949 36.175 1.00 21.27 677 PRO A CA 1
ATOM 1638 C C . PRO A 1 236 ? 52.057 42.102 35.361 1.00 19.91 677 PRO A C 1
ATOM 1639 O O . PRO A 1 236 ? 51.793 43.168 34.728 1.00 20.00 677 PRO A O 1
ATOM 1643 N N . SER A 1 237 ? 51.267 41.024 35.332 1.00 18.40 678 SER A N 1
ATOM 1644 C CA . SER A 1 237 ? 50.104 40.976 34.463 1.00 17.88 678 SER A CA 1
ATOM 1645 C C . SER A 1 237 ? 48.940 41.802 34.964 1.00 18.54 678 SER A C 1
ATOM 1646 O O . SER A 1 237 ? 48.026 42.128 34.158 1.00 18.26 678 SER A O 1
ATOM 1649 N N . CYS A 1 238 ? 48.868 42.016 36.287 1.00 19.51 679 CYS A N 1
ATOM 1650 C CA . CYS A 1 238 ? 47.636 42.510 36.928 1.00 19.87 679 CYS A CA 1
ATOM 1651 C C . CYS A 1 238 ? 46.422 41.743 36.455 1.00 20.56 679 CYS A C 1
ATOM 1652 O O . CYS A 1 238 ? 45.355 42.302 36.320 1.00 19.79 679 CYS A O 1
ATOM 1655 N N . GLY A 1 239 ? 46.577 40.447 36.215 1.00 19.39 680 GLY A N 1
ATOM 1656 C CA . GLY A 1 239 ? 45.463 39.598 35.869 1.00 20.21 680 GLY A CA 1
ATOM 1657 C C . GLY A 1 239 ? 45.018 39.628 34.438 1.00 18.21 680 GLY A C 1
ATOM 1658 O O . GLY A 1 239 ? 44.030 39.003 34.118 1.00 18.61 680 GLY A O 1
ATOM 1659 N N . LEU A 1 240 ? 45.748 40.306 33.533 1.00 17.40 681 LEU A N 1
ATOM 1660 C CA . LEU A 1 240 ? 45.308 40.380 32.194 1.00 17.51 681 LEU A CA 1
ATOM 1661 C C . LEU A 1 240 ? 46.450 40.097 31.232 1.00 16.87 681 LEU A C 1
ATOM 1662 O O . LEU A 1 240 ? 47.613 40.488 31.458 1.00 16.90 681 LEU A O 1
ATOM 1667 N N . GLN A 1 241 ? 46.110 39.370 30.180 1.00 18.01 682 GLN A N 1
ATOM 1668 C CA . GLN A 1 241 ? 47.007 39.183 29.021 1.00 17.22 682 GLN A CA 1
ATOM 1669 C C . GLN A 1 241 ? 46.457 40.023 27.882 1.00 16.42 682 GLN A C 1
ATOM 1670 O O . GLN A 1 241 ? 45.261 39.950 27.515 1.00 14.05 682 GLN A O 1
ATOM 1676 N N . VAL A 1 242 ? 47.326 40.837 27.311 1.00 16.10 683 VAL A N 1
ATOM 1677 C CA . VAL A 1 242 ? 46.986 41.682 26.231 1.00 16.82 683 VAL A CA 1
ATOM 1678 C C . VAL A 1 242 ? 47.356 41.008 24.897 1.00 16.63 683 VAL A C 1
ATOM 1679 O O . VAL A 1 242 ? 48.433 40.369 24.751 1.00 18.15 683 VAL A O 1
ATOM 1683 N N . SER A 1 243 ? 46.446 41.097 23.959 1.00 15.80 684 SER A N 1
ATOM 1684 C CA . SER A 1 243 ? 46.720 40.736 22.545 1.00 16.67 684 SER A CA 1
ATOM 1685 C C . SER A 1 243 ? 46.462 41.895 21.586 1.00 15.59 684 SER A C 1
ATOM 1686 O O . SER A 1 243 ? 45.411 42.511 21.612 1.00 17.06 684 SER A O 1
ATOM 1689 N N . ILE A 1 244 ? 47.430 42.129 20.701 1.00 14.99 685 ILE A N 1
ATOM 1690 C CA . ILE A 1 244 ? 47.357 43.068 19.588 1.00 15.03 685 ILE A CA 1
ATOM 1691 C C . ILE A 1 244 ? 46.899 42.313 18.329 1.00 15.52 685 ILE A C 1
ATOM 1692 O O . ILE A 1 244 ? 47.452 41.289 17.996 1.00 16.33 685 ILE A O 1
ATOM 1697 N N . ILE A 1 245 ? 45.802 42.783 17.730 1.00 16.37 686 ILE A N 1
ATOM 1698 C CA . ILE A 1 245 ? 45.189 42.160 16.545 1.00 14.99 686 ILE A CA 1
ATOM 1699 C C . ILE A 1 245 ? 45.059 43.106 15.361 1.00 15.09 686 ILE A C 1
ATOM 1700 O O . ILE A 1 245 ? 45.342 44.334 15.438 1.00 15.86 686 ILE A O 1
ATOM 1705 N N . ASP A 1 246 ? 44.675 42.495 14.237 1.00 15.81 687 ASP A N 1
ATOM 1706 C CA . ASP A 1 246 ? 44.256 43.174 12.997 1.00 15.71 687 ASP A CA 1
ATOM 1707 C C . ASP A 1 246 ? 45.376 43.867 12.236 1.00 15.95 687 ASP A C 1
ATOM 1708 O O . ASP A 1 246 ? 45.658 45.027 12.437 1.00 15.92 687 ASP A O 1
ATOM 1713 N N . TYR A 1 247 ? 46.001 43.118 11.332 1.00 17.77 688 TYR A N 1
ATOM 1714 C CA . TYR A 1 247 ? 47.211 43.558 10.638 1.00 17.73 688 TYR A CA 1
ATOM 1715 C C . TYR A 1 247 ? 46.932 44.013 9.202 1.00 18.85 688 TYR A C 1
ATOM 1716 O O . TYR A 1 247 ? 47.820 44.035 8.355 1.00 19.34 688 TYR A O 1
ATOM 1725 N N . THR A 1 248 ? 45.693 44.430 8.969 1.00 20.12 689 THR A N 1
ATOM 1726 C CA . THR A 1 248 ? 45.239 44.925 7.686 1.00 20.81 689 THR A CA 1
ATOM 1727 C C . THR A 1 248 ? 46.159 46.024 7.089 1.00 22.48 689 THR A C 1
ATOM 1728 O O . THR A 1 248 ? 46.429 46.020 5.885 1.00 20.88 689 THR A O 1
ATOM 1732 N N . LEU A 1 249 ? 46.598 46.973 7.930 1.00 20.72 690 LEU A N 1
ATOM 1733 C CA . LEU A 1 249 ? 47.428 48.066 7.490 1.00 21.24 690 LEU A CA 1
ATOM 1734 C C . LEU A 1 249 ? 48.885 47.946 7.886 1.00 20.25 690 LEU A C 1
ATOM 1735 O O . LEU A 1 249 ? 49.633 48.886 7.732 1.00 19.86 690 LEU A O 1
ATOM 1740 N N . SER A 1 250 ? 49.269 46.809 8.431 1.00 19.49 691 SER A N 1
ATOM 1741 C CA . SER A 1 250 ? 50.594 46.668 9.067 1.00 19.08 691 SER A CA 1
ATOM 1742 C C . SER A 1 250 ? 51.707 46.441 8.024 1.00 19.65 691 SER A C 1
ATOM 1743 O O . SER A 1 250 ? 51.447 46.244 6.848 1.00 19.34 691 SER A O 1
ATOM 1746 N N . ARG A 1 251 ? 52.945 46.464 8.501 1.00 20.21 692 ARG A N 1
ATOM 1747 C CA . ARG A 1 251 ? 54.108 46.388 7.706 1.00 21.02 692 ARG A CA 1
ATOM 1748 C C . ARG A 1 251 ? 55.182 45.618 8.463 1.00 22.80 692 ARG A C 1
ATOM 1749 O O . ARG A 1 251 ? 55.396 45.866 9.657 1.00 23.40 692 ARG A O 1
ATOM 1757 N N . LEU A 1 252 ? 55.908 44.746 7.759 1.00 23.53 693 LEU A N 1
ATOM 1758 C CA . LEU A 1 252 ? 57.113 44.192 8.297 1.00 24.31 693 LEU A CA 1
ATOM 1759 C C . LEU A 1 252 ? 58.021 43.804 7.128 1.00 26.18 693 LEU A C 1
ATOM 1760 O O . LEU A 1 252 ? 57.676 43.988 5.948 1.00 27.00 693 LEU A O 1
ATOM 1765 N N . GLU A 1 253 ? 59.199 43.308 7.427 1.00 28.58 694 GLU A N 1
ATOM 1766 C CA . GLU A 1 253 ? 60.011 42.650 6.382 1.00 30.74 694 GLU A CA 1
ATOM 1767 C C . GLU A 1 253 ? 60.601 41.334 6.874 1.00 34.49 694 GLU A C 1
ATOM 1768 O O . GLU A 1 253 ? 60.796 41.136 8.075 1.00 33.40 694 GLU A O 1
ATOM 1774 N N . ARG A 1 254 ? 60.839 40.420 5.945 1.00 51.02 695 ARG A N 1
ATOM 1775 C CA . ARG A 1 254 ? 61.499 39.136 6.231 1.00 57.78 695 ARG A CA 1
ATOM 1776 C C . ARG A 1 254 ? 62.276 38.830 4.995 1.00 60.22 695 ARG A C 1
ATOM 1777 O O . ARG A 1 254 ? 61.722 38.878 3.902 1.00 59.86 695 ARG A O 1
ATOM 1785 N N . ASP A 1 255 ? 63.562 38.555 5.158 1.00 64.24 696 ASP A N 1
ATOM 1786 C CA . ASP A 1 255 ? 64.459 38.335 4.033 1.00 67.87 696 ASP A CA 1
ATOM 1787 C C . ASP A 1 255 ? 64.576 39.589 3.187 1.00 64.74 696 ASP A C 1
ATOM 1788 O O . ASP A 1 255 ? 64.786 39.519 1.981 1.00 66.30 696 ASP A O 1
ATOM 1793 N N . GLY A 1 256 ? 64.436 40.742 3.827 1.00 59.42 697 GLY A N 1
ATOM 1794 C CA . GLY A 1 256 ? 64.496 42.005 3.110 1.00 56.83 697 GLY A CA 1
ATOM 1795 C C . GLY A 1 256 ? 63.461 42.080 2.009 1.00 53.45 697 GLY A C 1
ATOM 1796 O O . GLY A 1 256 ? 63.673 42.746 1.004 1.00 54.85 697 GLY A O 1
ATOM 1797 N N . ILE A 1 257 ? 62.360 41.355 2.189 1.00 48.93 698 ILE A N 1
ATOM 1798 C CA . ILE A 1 257 ? 61.155 41.557 1.403 1.00 46.00 698 ILE A CA 1
ATOM 1799 C C . ILE A 1 257 ? 60.154 42.247 2.323 1.00 40.19 698 ILE A C 1
ATOM 1800 O O . ILE A 1 257 ? 59.878 41.761 3.424 1.00 37.38 698 ILE A O 1
ATOM 1805 N N . VAL A 1 258 ? 59.674 43.410 1.905 1.00 36.17 699 VAL A N 1
ATOM 1806 C CA . VAL A 1 258 ? 58.782 44.178 2.727 1.00 32.78 699 VAL A CA 1
ATOM 1807 C C . VAL A 1 258 ? 57.369 43.753 2.379 1.00 31.48 699 VAL A C 1
ATOM 1808 O O . VAL A 1 258 ? 57.026 43.616 1.236 1.00 31.55 699 VAL A O 1
ATOM 1812 N N . VAL A 1 259 ? 56.553 43.613 3.390 1.00 29.13 700 VAL A N 1
ATOM 1813 C CA . VAL A 1 259 ? 55.160 43.244 3.232 1.00 29.33 700 VAL A CA 1
ATOM 1814 C C . VAL A 1 259 ? 54.384 44.380 3.894 1.00 26.90 700 VAL A C 1
ATOM 1815 O O . VAL A 1 259 ? 54.651 44.693 5.025 1.00 25.80 700 VAL A O 1
ATOM 1819 N N . PHE A 1 260 ? 53.436 45.012 3.197 1.00 26.79 701 PHE A N 1
ATOM 1820 C CA . PHE A 1 260 ? 52.819 46.223 3.721 1.00 25.34 701 PHE A CA 1
ATOM 1821 C C . PHE A 1 260 ? 51.589 46.583 2.924 1.00 26.30 701 PHE A C 1
ATOM 1822 O O . PHE A 1 260 ? 51.319 45.983 1.876 1.00 27.13 701 PHE A O 1
ATOM 1830 N N . CYS A 1 261 ? 50.840 47.539 3.432 1.00 25.00 702 CYS A N 1
ATOM 1831 C CA . CYS A 1 261 ? 49.689 48.037 2.711 1.00 26.58 702 CYS A CA 1
ATOM 1832 C C . CYS A 1 261 ? 50.036 49.440 2.265 1.00 26.91 702 CYS A C 1
ATOM 1833 O O . CYS A 1 261 ? 50.251 50.334 3.101 1.00 25.28 702 CYS A O 1
ATOM 1836 N N . ASP A 1 262 ? 50.077 49.649 0.966 1.00 29.45 703 ASP A N 1
ATOM 1837 C CA . ASP A 1 262 ? 50.375 50.996 0.410 1.00 30.54 703 ASP A CA 1
ATOM 1838 C C . ASP A 1 262 ? 49.092 51.835 0.433 1.00 30.71 703 ASP A C 1
ATOM 1839 O O . ASP A 1 262 ? 48.230 51.674 -0.423 1.00 33.88 703 ASP A O 1
ATOM 1844 N N . VAL A 1 263 ? 48.993 52.720 1.415 1.00 29.23 704 VAL A N 1
ATOM 1845 C CA . VAL A 1 263 ? 47.843 53.586 1.606 1.00 29.41 704 VAL A CA 1
ATOM 1846 C C . VAL A 1 263 ? 48.169 55.032 1.142 1.00 31.55 704 VAL A C 1
ATOM 1847 O O . VAL A 1 263 ? 47.448 55.967 1.488 1.00 31.88 704 VAL A O 1
ATOM 1851 N N . SER A 1 264 ? 49.236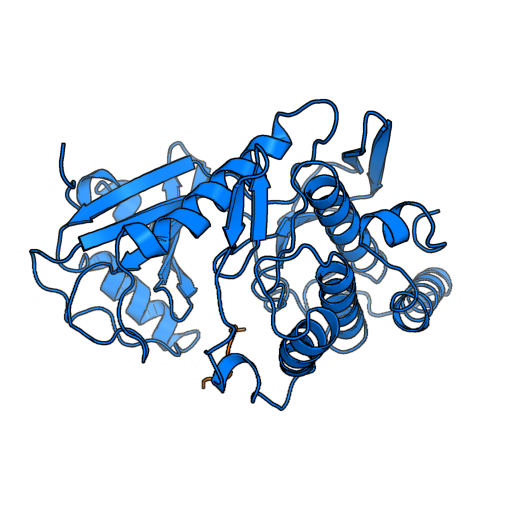 55.198 0.354 1.00 33.11 705 SER A N 1
ATOM 1852 C CA . SER A 1 264 ? 49.660 56.524 -0.130 1.00 34.95 705 SER A CA 1
ATOM 1853 C C . SER A 1 264 ? 48.540 57.254 -0.867 1.00 38.58 705 SER A C 1
ATOM 1854 O O . SER A 1 264 ? 48.470 58.465 -0.794 1.00 39.99 705 SER A O 1
ATOM 1857 N N . MET A 1 265 ? 47.640 56.526 -1.536 1.00 40.76 706 MET A N 1
ATOM 1858 C CA . MET A 1 265 ? 46.587 57.163 -2.338 1.00 44.74 706 MET A CA 1
ATOM 1859 C C . MET A 1 265 ? 45.230 57.110 -1.674 1.00 43.94 706 MET A C 1
ATOM 1860 O O . MET A 1 265 ? 44.218 57.462 -2.293 1.00 44.47 706 MET A O 1
ATOM 1865 N N . ASP A 1 266 ? 45.196 56.698 -0.411 1.00 41.47 707 ASP A N 1
ATOM 1866 C CA . ASP A 1 266 ? 43.943 56.553 0.285 1.00 43.49 707 ASP A CA 1
ATOM 1867 C C . ASP A 1 266 ? 43.631 57.796 1.108 1.00 42.80 707 ASP A C 1
ATOM 1868 O O . ASP A 1 266 ? 43.859 57.824 2.316 1.00 41.25 707 ASP A O 1
ATOM 1873 N N . GLU A 1 267 ? 43.038 58.796 0.480 1.00 44.34 708 GLU A N 1
ATOM 1874 C CA . GLU A 1 267 ? 42.883 60.104 1.120 1.00 45.46 708 GLU A CA 1
ATOM 1875 C C . GLU A 1 267 ? 42.012 60.078 2.357 1.00 42.67 708 GLU A C 1
ATOM 1876 O O . GLU A 1 267 ? 42.321 60.757 3.351 1.00 39.18 708 GLU A O 1
ATOM 1882 N N . ASP A 1 268 ? 40.914 59.321 2.313 1.00 42.20 709 ASP A N 1
ATOM 1883 C CA . ASP A 1 268 ? 40.011 59.297 3.465 1.00 41.11 709 ASP A CA 1
ATOM 1884 C C . ASP A 1 268 ? 40.615 58.659 4.709 1.00 35.95 709 ASP A C 1
ATOM 1885 O O . ASP A 1 268 ? 40.090 58.857 5.776 1.00 35.33 709 ASP A O 1
ATOM 1890 N N . LEU A 1 269 ? 41.720 57.926 4.595 1.00 33.64 710 LEU A N 1
ATOM 1891 C CA . LEU A 1 269 ? 42.419 57.465 5.796 1.00 31.07 710 LEU A CA 1
ATOM 1892 C C . LEU A 1 269 ? 42.914 58.651 6.658 1.00 29.93 710 LEU A C 1
ATOM 1893 O O . LEU A 1 269 ? 43.071 58.523 7.875 1.00 27.64 710 LEU A O 1
ATOM 1898 N N . PHE A 1 270 ? 43.123 59.800 6.003 1.00 31.69 711 PHE A N 1
ATOM 1899 C CA . PHE A 1 270 ? 43.813 60.936 6.572 1.00 31.68 711 PHE A CA 1
ATOM 1900 C C . PHE A 1 270 ? 42.951 62.136 6.885 1.00 33.60 711 PHE A C 1
ATOM 1901 O O . PHE A 1 270 ? 43.475 63.139 7.357 1.00 33.97 711 PHE A O 1
ATOM 1909 N N . THR A 1 271 ? 41.638 62.012 6.725 1.00 34.69 712 THR A N 1
ATOM 1910 C CA . THR A 1 271 ? 40.728 63.144 6.877 1.00 37.27 712 THR A CA 1
ATOM 1911 C C . THR A 1 271 ? 39.723 62.983 8.029 1.00 36.77 712 THR A C 1
ATOM 1912 O O . THR A 1 271 ? 38.775 63.768 8.144 1.00 37.89 712 THR A O 1
ATOM 1916 N N . GLY A 1 272 ? 39.917 61.981 8.886 1.00 33.78 713 GLY A N 1
ATOM 1917 C CA . GLY A 1 272 ? 39.002 61.822 10.023 1.00 34.35 713 GLY A CA 1
ATOM 1918 C C . GLY A 1 272 ? 39.180 62.917 11.075 1.00 36.04 713 GLY A C 1
ATOM 1919 O O . GLY A 1 272 ? 40.243 63.511 11.185 1.00 35.20 713 GLY A O 1
ATOM 1920 N N . ASP A 1 273 ? 38.137 63.182 11.851 1.00 38.70 714 ASP A N 1
ATOM 1921 C CA . ASP A 1 273 ? 38.263 64.057 12.999 1.00 42.49 714 ASP A CA 1
ATOM 1922 C C . ASP A 1 273 ? 37.364 63.588 14.141 1.00 41.37 714 ASP A C 1
ATOM 1923 O O . ASP A 1 273 ? 36.494 62.759 13.928 1.00 41.32 714 ASP A O 1
ATOM 1928 N N . GLY A 1 274 ? 37.598 64.126 15.345 1.00 39.59 715 GLY A N 1
ATOM 1929 C CA . GLY A 1 274 ? 36.751 63.863 16.515 1.00 38.90 715 GLY A CA 1
ATOM 1930 C C . GLY A 1 274 ? 37.322 62.853 17.487 1.00 35.54 715 GLY A C 1
ATOM 1931 O O . GLY A 1 274 ? 36.715 62.563 18.511 1.00 38.93 715 GLY A O 1
ATOM 1932 N N . ASP A 1 275 ? 38.486 62.332 17.178 1.00 31.33 716 ASP A N 1
ATOM 1933 C CA . ASP A 1 275 ? 39.201 61.400 18.055 1.00 28.17 716 ASP A CA 1
ATOM 1934 C C . ASP A 1 275 ? 40.668 61.547 17.698 1.00 25.38 716 ASP A C 1
ATOM 1935 O O . ASP A 1 275 ? 41.020 61.708 16.533 1.00 25.79 716 ASP A O 1
ATOM 1940 N N . TYR A 1 276 ? 41.531 61.486 18.692 1.00 24.07 717 TYR A N 1
ATOM 1941 C CA . TYR A 1 276 ? 42.953 61.567 18.433 1.00 23.01 717 TYR A CA 1
ATOM 1942 C C . TYR A 1 276 ? 43.434 60.441 17.508 1.00 22.89 717 TYR A C 1
ATOM 1943 O O . TYR A 1 276 ? 44.444 60.595 16.814 1.00 21.69 717 TYR A O 1
ATOM 1952 N N . GLN A 1 277 ? 42.727 59.288 17.501 1.00 21.75 718 GLN A N 1
ATOM 1953 C CA . GLN A 1 277 ? 43.018 58.208 16.547 1.00 20.54 718 GLN A CA 1
ATOM 1954 C C . GLN A 1 277 ? 43.310 58.748 15.144 1.00 21.78 718 GLN A C 1
ATOM 1955 O O . GLN A 1 277 ? 44.265 58.312 14.495 1.00 20.58 718 GLN A O 1
ATOM 1961 N N . PHE A 1 278 ? 42.470 59.683 14.685 1.00 23.20 719 PHE A N 1
ATOM 1962 C CA . PHE A 1 278 ? 42.517 60.143 13.284 1.00 25.41 719 PHE A CA 1
ATOM 1963 C C . PHE A 1 278 ? 43.695 61.085 13.003 1.00 26.34 719 PHE A C 1
ATOM 1964 O O . PHE A 1 278 ? 44.161 61.146 11.864 1.00 26.64 719 PHE A O 1
ATOM 1972 N N . ASP A 1 279 ? 44.211 61.738 14.052 1.00 26.26 720 ASP A N 1
ATOM 1973 C CA . ASP A 1 279 ? 45.510 62.463 13.958 1.00 27.44 720 ASP A CA 1
ATOM 1974 C C . ASP A 1 279 ? 46.656 61.473 13.772 1.00 25.17 720 ASP A C 1
ATOM 1975 O O . ASP A 1 279 ? 47.664 61.802 13.123 1.00 25.57 720 ASP A O 1
ATOM 1980 N N . ILE A 1 280 ? 46.538 60.275 14.329 1.00 23.00 721 ILE A N 1
ATOM 1981 C CA . ILE A 1 280 ? 47.684 59.335 14.219 1.00 21.44 721 ILE A CA 1
ATOM 1982 C C . ILE A 1 280 ? 48.013 58.986 12.771 1.00 22.01 721 ILE A C 1
ATOM 1983 O O . ILE A 1 280 ? 49.186 58.904 12.420 1.00 21.22 721 ILE A O 1
ATOM 1988 N N . TYR A 1 281 ? 46.999 58.776 11.938 1.00 22.87 722 TYR A N 1
ATOM 1989 C CA . TYR A 1 281 ? 47.241 58.524 10.525 1.00 22.83 722 TYR A CA 1
ATOM 1990 C C . TYR A 1 281 ? 47.969 59.719 9.877 1.00 24.22 722 TYR A C 1
ATOM 1991 O O . TYR A 1 281 ? 48.955 59.519 9.173 1.00 23.74 722 TYR A O 1
ATOM 2000 N N . ARG A 1 282 ? 47.489 60.936 10.130 1.00 25.53 723 ARG A N 1
ATOM 2001 C CA . ARG A 1 282 ? 48.157 62.148 9.609 1.00 27.85 723 ARG A CA 1
ATOM 2002 C C . ARG A 1 282 ? 49.598 62.236 10.085 1.00 26.94 723 ARG A C 1
ATOM 2003 O O . ARG A 1 282 ? 50.469 62.524 9.297 1.00 28.28 723 ARG A O 1
ATOM 2011 N N . LEU A 1 283 ? 49.833 61.915 11.344 1.00 25.74 724 LEU A N 1
ATOM 2012 C CA . LEU A 1 283 ? 51.177 62.004 11.927 1.00 25.54 724 LEU A CA 1
ATOM 2013 C C . LEU A 1 283 ? 52.139 60.937 11.427 1.00 24.39 724 LEU A C 1
ATOM 2014 O O . LEU A 1 283 ? 53.318 61.208 11.270 1.00 25.06 724 LEU A O 1
ATOM 2019 N N . MET A 1 284 ? 51.628 59.743 11.166 1.00 23.86 725 MET A N 1
ATOM 2020 C CA . MET A 1 284 ? 52.381 58.708 10.454 1.00 24.02 725 MET A CA 1
ATOM 2021 C C . MET A 1 284 ? 52.829 59.149 9.030 1.00 24.75 725 MET A C 1
ATOM 2022 O O . MET A 1 284 ? 53.991 58.976 8.660 1.00 25.57 725 MET A O 1
ATOM 2027 N N . LYS A 1 285 ? 51.900 59.685 8.233 1.00 25.53 726 LYS A N 1
ATOM 2028 C CA . LYS A 1 285 ? 52.213 60.214 6.917 1.00 28.40 726 LYS A CA 1
ATOM 2029 C C . LYS A 1 285 ? 53.311 61.255 6.963 1.00 29.92 726 LYS A C 1
ATOM 2030 O O . LYS A 1 285 ? 54.206 61.278 6.085 1.00 29.08 726 LYS A O 1
ATOM 2036 N N . LYS A 1 286 ? 53.254 62.110 7.992 1.00 30.25 727 LYS A N 1
ATOM 2037 C CA . LYS A 1 286 ? 54.285 63.153 8.195 1.00 33.26 727 LYS A CA 1
ATOM 2038 C C . LYS A 1 286 ? 55.619 62.511 8.469 1.00 31.84 727 LYS A C 1
ATOM 2039 O O . LYS A 1 286 ? 56.630 62.893 7.893 1.00 32.04 727 LYS A O 1
ATOM 2045 N N . GLU A 1 287 ? 55.617 61.516 9.339 1.00 28.42 728 GLU A N 1
ATOM 2046 C CA . GLU A 1 287 ? 56.856 60.830 9.709 1.00 28.88 728 GLU A CA 1
ATOM 2047 C C . GLU A 1 287 ? 57.462 60.143 8.505 1.00 28.95 728 GLU A C 1
ATOM 2048 O O . GLU A 1 287 ? 58.661 60.198 8.316 1.00 28.49 728 GLU A O 1
ATOM 2054 N N . ASN A 1 288 ? 56.624 59.503 7.680 1.00 28.61 729 ASN A N 1
ATOM 2055 C CA . ASN A 1 288 ? 57.152 58.701 6.566 1.00 29.94 729 ASN A CA 1
ATOM 2056 C C . ASN A 1 288 ? 57.174 59.368 5.186 1.00 33.10 729 ASN A C 1
ATOM 2057 O O . ASN A 1 288 ? 57.568 58.748 4.186 1.00 33.58 729 ASN A O 1
ATOM 2062 N N . ASN A 1 289 ? 56.747 60.617 5.126 1.00 35.39 730 ASN A N 1
ATOM 2063 C CA . ASN A 1 289 ? 56.695 61.350 3.873 1.00 39.27 730 ASN A CA 1
ATOM 2064 C C . ASN A 1 289 ? 55.842 60.614 2.851 1.00 37.95 730 ASN A C 1
ATOM 2065 O O . ASN A 1 289 ? 56.145 60.566 1.666 1.00 38.65 730 ASN A O 1
ATOM 2070 N N . ASN A 1 290 ? 54.764 60.046 3.351 1.00 35.22 731 ASN A N 1
ATOM 2071 C CA . ASN A 1 290 ? 53.841 59.267 2.578 1.00 35.00 731 ASN A CA 1
ATOM 2072 C C . ASN A 1 290 ? 54.458 58.063 1.861 1.00 34.69 731 ASN A C 1
ATOM 2073 O O . ASN A 1 290 ? 53.923 57.589 0.867 1.00 34.48 731 ASN A O 1
ATOM 2078 N N . ARG A 1 291 ? 55.569 57.571 2.375 1.00 33.93 732 ARG A N 1
ATOM 2079 C CA . ARG A 1 291 ? 56.241 56.436 1.777 1.00 35.08 732 ARG A CA 1
ATOM 2080 C C . ARG A 1 291 ? 56.107 55.200 2.701 1.00 30.94 732 ARG A C 1
ATOM 2081 O O . ARG A 1 291 ? 56.866 55.011 3.612 1.00 29.57 732 ARG A O 1
ATOM 2089 N N . TRP A 1 292 ? 55.130 54.360 2.409 1.00 29.45 733 TRP A N 1
ATOM 2090 C CA . TRP A 1 292 ? 54.661 53.345 3.366 1.00 27.48 733 TRP A CA 1
ATOM 2091 C C . TRP A 1 292 ? 55.490 52.075 3.308 1.00 26.90 733 TRP A C 1
ATOM 2092 O O . TRP A 1 292 ? 55.407 51.249 4.168 1.00 25.74 733 TRP A O 1
ATOM 2103 N N . GLY A 1 293 ? 56.300 51.935 2.281 1.00 27.58 734 GLY A N 1
ATOM 2104 C CA . GLY A 1 293 ? 57.219 50.808 2.201 1.00 28.21 734 GLY A CA 1
ATOM 2105 C C . GLY A 1 293 ? 58.391 50.931 3.172 1.00 28.20 734 GLY A C 1
ATOM 2106 O O . GLY A 1 293 ? 58.943 49.918 3.599 1.00 28.41 734 GLY A O 1
ATOM 2107 N N . GLU A 1 294 ? 58.777 52.151 3.543 1.00 27.58 735 GLU A N 1
ATOM 2108 C CA . GLU A 1 294 ? 59.912 52.319 4.451 1.00 28.60 735 GLU A CA 1
ATOM 2109 C C . GLU A 1 294 ? 59.570 51.867 5.886 1.00 26.72 735 GLU A C 1
ATOM 2110 O O . GLU A 1 294 ? 58.400 51.799 6.238 1.00 26.64 735 GLU A O 1
ATOM 2116 N N . TYR A 1 295 ? 60.596 51.627 6.704 1.00 26.15 736 TYR A N 1
ATOM 2117 C CA . TYR A 1 295 ? 60.436 51.322 8.142 1.00 25.47 736 TYR A CA 1
ATOM 2118 C C . TYR A 1 295 ? 60.543 52.583 8.969 1.00 24.64 736 TYR A C 1
ATOM 2119 O O . TYR A 1 295 ? 61.613 53.239 8.992 1.00 27.27 736 TYR A O 1
ATOM 2128 N N . HIS A 1 296 ? 59.454 52.944 9.604 1.00 23.15 737 HIS A N 1
ATOM 2129 C CA . HIS A 1 296 ? 59.448 54.055 10.571 1.00 23.30 737 HIS A CA 1
ATOM 2130 C C . HIS A 1 296 ? 58.805 53.620 11.893 1.00 21.92 737 HIS A C 1
ATOM 2131 O O . HIS A 1 296 ? 57.613 53.823 12.073 1.00 20.05 737 HIS A O 1
ATOM 2138 N N . PRO A 1 297 ? 59.605 53.023 12.812 1.00 22.13 738 PRO A N 1
ATOM 2139 C CA . PRO A 1 297 ? 59.089 52.505 14.124 1.00 21.20 738 PRO A CA 1
ATOM 2140 C C . PRO A 1 297 ? 58.510 53.579 15.026 1.00 20.62 738 PRO A C 1
ATOM 2141 O O . PRO A 1 297 ? 57.789 53.287 15.982 1.00 20.76 738 PRO A O 1
ATOM 2145 N N . TYR A 1 298 ? 58.742 54.836 14.652 1.00 21.53 739 TYR A N 1
ATOM 2146 C CA . TYR A 1 298 ? 58.137 55.924 15.353 1.00 20.97 739 TYR A CA 1
ATOM 2147 C C . TYR A 1 298 ? 56.630 55.814 15.284 1.00 18.98 739 TYR A C 1
ATOM 2148 O O . TYR A 1 298 ? 55.962 56.281 16.204 1.00 18.27 739 TYR A O 1
ATOM 2157 N N . SER A 1 299 ? 56.061 55.203 14.227 1.00 19.47 740 SER A N 1
ATOM 2158 C CA . SER A 1 299 ? 54.600 55.026 14.178 1.00 17.97 740 SER A CA 1
ATOM 2159 C C . SER A 1 299 ? 54.071 54.220 15.382 1.00 17.57 740 SER A C 1
ATOM 2160 O O . SER A 1 299 ? 52.937 54.439 15.902 1.00 16.15 740 SER A O 1
ATOM 2163 N N . ASN A 1 300 ? 54.852 53.237 15.804 1.00 17.73 741 ASN A N 1
ATOM 2164 C CA . ASN A 1 300 ? 54.504 52.448 16.974 1.00 17.49 741 ASN A CA 1
ATOM 2165 C C . ASN A 1 300 ? 54.470 53.330 18.210 1.00 16.74 741 ASN A C 1
ATOM 2166 O O . ASN A 1 300 ? 53.629 53.161 19.081 1.00 15.41 741 ASN A O 1
ATOM 2171 N N . VAL A 1 301 ? 55.384 54.304 18.258 1.00 17.64 742 VAL A N 1
ATOM 2172 C CA . VAL A 1 301 ? 55.388 55.289 19.349 1.00 17.85 742 VAL A CA 1
ATOM 2173 C C . VAL A 1 301 ? 54.109 56.141 19.306 1.00 17.40 742 VAL A C 1
ATOM 2174 O O . VAL A 1 301 ? 53.434 56.372 20.352 1.00 15.29 742 VAL A O 1
ATOM 2178 N N . LEU A 1 302 ? 53.760 56.613 18.104 1.00 17.83 743 LEU A N 1
ATOM 2179 C CA . LEU A 1 302 ? 52.532 57.410 17.953 1.00 18.24 743 LEU A CA 1
ATOM 2180 C C . LEU A 1 302 ? 51.318 56.624 18.422 1.00 17.85 743 LEU A C 1
ATOM 2181 O O . LEU A 1 302 ? 50.449 57.156 19.161 1.00 18.00 743 LEU A O 1
ATOM 2186 N N . TRP A 1 303 ? 51.218 55.342 18.033 1.00 17.62 744 TRP A N 1
ATOM 2187 C CA . TRP A 1 303 ? 50.049 54.527 18.491 1.00 16.33 744 TRP A CA 1
ATOM 2188 C C . TRP A 1 303 ? 50.033 54.304 20.009 1.00 15.02 744 TRP A C 1
ATOM 2189 O O . TRP A 1 303 ? 48.974 54.311 20.624 1.00 16.02 744 TRP A O 1
ATOM 2200 N N . LEU A 1 304 ? 51.192 54.073 20.594 1.00 14.82 745 LEU A N 1
ATOM 2201 C CA . LEU A 1 304 ? 51.335 53.949 22.048 1.00 15.14 745 LEU A CA 1
ATOM 2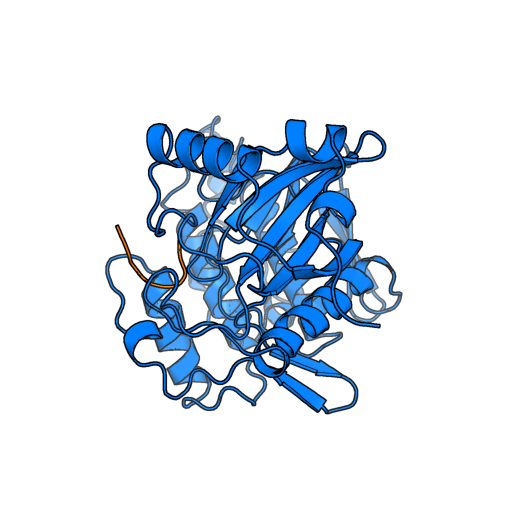202 C C . LEU A 1 304 ? 50.905 55.218 22.776 1.00 15.43 745 LEU A C 1
ATOM 2203 O O . LEU A 1 304 ? 50.309 55.168 23.879 1.00 15.14 745 LEU A O 1
ATOM 2208 N N . HIS A 1 305 ? 51.200 56.353 22.159 1.00 16.45 746 HIS A N 1
ATOM 2209 C CA . HIS A 1 305 ? 50.790 57.635 22.692 1.00 16.49 746 HIS A CA 1
ATOM 2210 C C . HIS A 1 305 ? 49.326 57.799 22.668 1.00 16.52 746 HIS A C 1
ATOM 2211 O O . HIS A 1 305 ? 48.738 58.192 23.674 1.00 15.42 746 HIS A O 1
ATOM 2218 N N . TYR A 1 306 ? 48.709 57.445 21.536 1.00 17.09 747 TYR A N 1
ATOM 2219 C CA . TYR A 1 306 ? 47.262 57.423 21.450 1.00 17.36 747 TYR A CA 1
ATOM 2220 C C . TYR A 1 306 ? 46.622 56.483 22.498 1.00 16.74 747 TYR A C 1
ATOM 2221 O O . TYR A 1 306 ? 45.605 56.822 23.104 1.00 17.21 747 TYR A O 1
ATOM 2230 N N . LEU A 1 307 ? 47.202 55.329 22.718 1.00 16.45 748 LEU A N 1
ATOM 2231 C CA . LEU A 1 307 ? 46.660 54.404 23.722 1.00 17.31 748 LEU A CA 1
ATOM 2232 C C . LEU A 1 307 ? 46.821 54.939 25.180 1.00 16.37 748 LEU A C 1
ATOM 2233 O O . LEU A 1 307 ? 45.925 54.804 26.025 1.00 15.19 748 LEU A O 1
ATOM 2238 N N . THR A 1 308 ? 47.954 55.554 25.447 1.00 15.79 749 THR A N 1
ATOM 2239 C CA . THR A 1 308 ? 48.218 56.165 26.728 1.00 16.73 749 THR A CA 1
ATOM 2240 C C . THR A 1 308 ? 47.201 57.308 26.966 1.00 16.13 749 THR A C 1
ATOM 2241 O O . THR A 1 308 ? 46.603 57.423 28.064 1.00 16.36 749 THR A O 1
ATOM 2245 N N . ASP A 1 309 ? 46.893 58.044 25.897 1.00 17.39 750 ASP A N 1
ATOM 2246 C CA . ASP A 1 309 ? 45.903 59.123 25.957 1.00 18.19 750 ASP A CA 1
ATOM 2247 C C . ASP A 1 309 ? 44.511 58.542 26.311 1.00 19.21 750 ASP A C 1
ATOM 2248 O O . ASP A 1 309 ? 43.757 59.085 27.171 1.00 20.63 750 ASP A O 1
ATOM 2253 N N . LYS A 1 310 ? 44.160 57.449 25.642 1.00 18.25 751 LYS A N 1
ATOM 2254 C CA . LYS A 1 310 ? 42.951 56.726 25.985 1.00 18.83 751 LYS A CA 1
ATOM 2255 C C . LYS A 1 310 ? 42.933 56.278 27.443 1.00 18.94 751 LYS A C 1
ATOM 2256 O O . LYS A 1 310 ? 41.950 56.479 28.148 1.00 20.26 751 LYS A O 1
ATOM 2262 N N . MET A 1 311 ? 44.025 55.709 27.921 1.00 19.35 752 MET A N 1
ATOM 2263 C CA . MET A 1 311 ? 44.093 55.294 29.346 1.00 20.16 752 MET A CA 1
ATOM 2264 C C . MET A 1 311 ? 43.831 56.405 30.330 1.00 20.93 752 MET A C 1
ATOM 2265 O O . MET A 1 311 ? 43.209 56.194 31.376 1.00 20.88 752 MET A O 1
ATOM 2270 N N . LEU A 1 312 ? 44.339 57.593 30.006 1.00 20.75 753 LEU A N 1
ATOM 2271 C CA . LEU A 1 312 ? 44.218 58.733 30.857 1.00 20.68 753 LEU A CA 1
ATOM 2272 C C . LEU A 1 312 ? 42.917 59.481 30.802 1.00 22.31 753 LEU A C 1
ATOM 2273 O O . LEU A 1 312 ? 42.587 60.172 31.754 1.00 21.95 753 LEU A O 1
ATOM 2278 N N . LYS A 1 313 ? 42.195 59.371 29.701 1.00 22.26 754 LYS A N 1
ATOM 2279 C CA . LYS A 1 313 ? 41.020 60.219 29.460 1.00 24.49 754 LYS A CA 1
ATOM 2280 C C . LYS A 1 313 ? 39.743 59.442 29.257 1.00 25.33 754 LYS A C 1
ATOM 2281 O O . LYS A 1 313 ? 38.658 59.985 29.460 1.00 26.36 754 LYS A O 1
ATOM 2287 N N . GLN A 1 314 ? 39.814 58.178 28.846 1.00 24.90 755 GLN A N 1
ATOM 2288 C CA A GLN A 1 314 ? 38.557 57.472 28.509 0.50 26.13 755 GLN A CA 1
ATOM 2289 C CA B GLN A 1 314 ? 38.583 57.432 28.474 0.50 26.19 755 GLN A CA 1
ATOM 2290 C C . GLN A 1 314 ? 38.230 56.255 29.385 1.00 25.40 755 GLN A C 1
ATOM 2291 O O . GLN A 1 314 ? 37.221 55.600 29.175 1.00 25.86 755 GLN A O 1
ATOM 2302 N N . MET A 1 315 ? 39.049 55.980 30.394 1.00 23.60 756 MET A N 1
ATOM 2303 C CA . MET A 1 315 ? 38.830 54.816 31.247 1.00 23.96 756 MET A CA 1
ATOM 2304 C C . MET A 1 315 ? 38.169 55.219 32.560 1.00 24.39 756 MET A C 1
ATOM 2305 O O . MET A 1 315 ? 38.551 56.224 33.156 1.00 24.67 756 MET A O 1
ATOM 2310 N N . THR A 1 316 ? 37.194 54.451 33.015 1.00 24.15 757 THR A N 1
ATOM 2311 C CA . THR A 1 316 ? 36.645 54.624 34.353 1.00 23.79 757 THR A CA 1
ATOM 2312 C C . THR A 1 316 ? 37.070 53.400 35.124 1.00 23.09 757 THR A C 1
ATOM 2313 O O . THR A 1 316 ? 36.523 52.307 34.911 1.00 21.92 757 THR A O 1
ATOM 2317 N N . PHE A 1 317 ? 38.070 53.566 35.991 1.00 21.75 758 PHE A N 1
ATOM 2318 C CA . PHE A 1 317 ? 38.615 52.438 36.724 1.00 20.99 758 PHE A CA 1
ATOM 2319 C C . PHE A 1 317 ? 37.661 52.015 37.815 1.00 21.95 758 PHE A C 1
ATOM 2320 O O . PHE A 1 317 ? 37.000 52.864 38.453 1.00 21.56 758 PHE A O 1
ATOM 2328 N N . LYS A 1 318 ? 37.534 50.711 38.017 1.00 21.41 759 LYS A N 1
ATOM 2329 C CA . LYS A 1 318 ? 36.579 50.239 39.012 1.00 22.79 759 LYS A CA 1
ATOM 2330 C C . LYS A 1 318 ? 36.951 50.755 40.403 1.00 21.85 759 LYS A C 1
ATOM 2331 O O . LYS A 1 318 ? 36.060 51.080 41.220 1.00 22.15 759 LYS A O 1
ATOM 2337 N N . THR A 1 319 ? 38.255 50.869 40.679 1.00 20.87 760 THR A N 1
ATOM 2338 C CA . THR A 1 319 ? 38.708 51.366 41.981 1.00 21.23 760 THR A CA 1
ATOM 2339 C C . THR A 1 319 ? 39.068 52.854 41.937 1.00 21.75 760 THR A C 1
ATOM 2340 O O . THR A 1 319 ? 39.661 53.379 42.852 1.00 20.30 760 THR A O 1
ATOM 2344 N N . LYS A 1 320 ? 38.660 53.521 40.857 1.00 22.89 761 LYS A N 1
ATOM 2345 C CA . LYS A 1 320 ? 38.889 54.943 40.673 1.00 24.62 761 LYS A CA 1
ATOM 2346 C C . LYS A 1 320 ? 40.378 55.269 40.794 1.00 22.75 761 LYS A C 1
ATOM 2347 O O . LYS A 1 320 ? 41.180 54.665 40.106 1.00 19.62 761 LYS A O 1
ATOM 2353 N N . CYS A 1 321 ? 40.748 56.182 41.678 1.00 23.23 762 CYS A N 1
ATOM 2354 C CA . CYS A 1 321 ? 42.152 56.568 41.809 1.00 24.77 762 CYS A CA 1
ATOM 2355 C C . CYS A 1 321 ? 42.297 57.279 43.136 1.00 26.64 762 CYS A C 1
ATOM 2356 O O . CYS A 1 321 ? 42.318 58.512 43.237 1.00 26.90 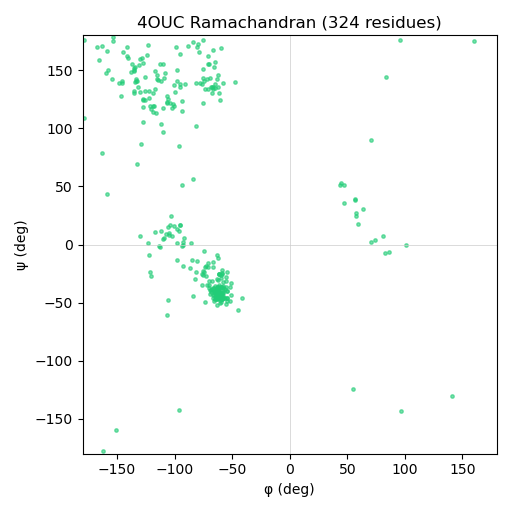762 CYS A O 1
ATOM 2359 N N . ASN A 1 322 ? 42.349 56.465 44.182 1.00 26.72 763 ASN A N 1
ATOM 2360 C CA . ASN A 1 322 ? 41.950 56.929 45.490 1.00 28.04 763 ASN A CA 1
ATOM 2361 C C . ASN A 1 322 ? 42.988 56.806 46.572 1.00 27.99 763 ASN A C 1
ATOM 2362 O O . ASN A 1 322 ? 42.732 57.151 47.722 1.00 29.76 763 ASN A O 1
ATOM 2367 N N . THR A 1 323 ? 44.164 56.316 46.234 1.00 26.02 764 THR A N 1
ATOM 2368 C CA . THR A 1 323 ? 45.219 56.217 47.236 1.00 26.24 764 THR A CA 1
ATOM 2369 C C . THR A 1 323 ? 46.425 56.971 46.735 1.00 25.53 764 THR A C 1
ATOM 2370 O O . THR A 1 323 ? 46.553 57.198 45.520 1.00 24.64 764 THR A O 1
ATOM 2374 N N . PRO A 1 324 ? 47.360 57.284 47.633 1.00 27.19 765 PRO A N 1
ATOM 2375 C CA . PRO A 1 324 ? 48.613 57.878 47.142 1.00 27.03 765 PRO A CA 1
ATOM 2376 C C . PRO A 1 324 ? 49.338 56.982 46.119 1.00 25.99 765 PRO A C 1
ATOM 2377 O O . PRO A 1 324 ? 49.870 57.479 45.113 1.00 24.98 765 PRO A O 1
ATOM 2381 N N . ALA A 1 325 ? 49.354 55.665 46.313 1.00 25.71 766 ALA A N 1
ATOM 2382 C CA . ALA A 1 325 ? 50.045 54.778 45.318 1.00 24.10 766 ALA A CA 1
ATOM 2383 C C . ALA A 1 325 ? 49.396 54.801 43.935 1.00 21.70 766 ALA A C 1
ATOM 2384 O O . ALA A 1 325 ? 50.072 54.839 42.913 1.00 20.06 766 ALA A O 1
ATOM 2386 N N . MET A 1 326 ? 48.081 54.779 43.898 1.00 21.09 767 MET A N 1
ATOM 2387 C CA . MET A 1 326 ? 47.373 54.813 42.608 1.00 19.97 767 MET A CA 1
ATOM 2388 C C . MET A 1 326 ? 47.546 56.198 41.950 1.00 20.55 767 MET A C 1
ATOM 2389 O O . MET A 1 326 ? 47.772 56.299 40.733 1.00 20.02 767 MET A O 1
ATOM 2394 N N . LYS A 1 327 ? 47.499 57.253 42.751 1.00 22.12 768 LYS A N 1
ATOM 2395 C CA . LYS A 1 327 ? 47.749 58.587 42.192 1.00 23.24 768 LYS A CA 1
ATOM 2396 C C . LYS A 1 327 ? 49.150 58.726 41.611 1.00 22.41 768 LYS A C 1
ATOM 2397 O O . LYS A 1 327 ? 49.348 59.349 40.549 1.00 22.11 768 LYS A O 1
ATOM 2403 N N . GLN A 1 328 ? 50.108 58.104 42.283 1.00 23.88 769 GLN A N 1
ATOM 2404 C CA . GLN A 1 328 ? 51.458 58.068 41.802 1.00 26.21 769 GLN A CA 1
ATOM 2405 C C . GLN A 1 328 ? 51.558 57.347 40.453 1.00 23.10 769 GLN A C 1
ATOM 2406 O O . GLN A 1 328 ? 52.242 57.835 39.536 1.00 21.69 769 GLN A O 1
ATOM 2412 N N . ILE A 1 329 ? 50.860 56.219 40.299 1.00 21.91 770 ILE A N 1
ATOM 2413 C CA . ILE A 1 329 ? 50.858 55.548 39.029 1.00 20.51 770 ILE A CA 1
ATOM 2414 C C . ILE A 1 329 ? 50.227 56.439 37.965 1.00 19.73 770 ILE A C 1
ATOM 2415 O O . ILE A 1 329 ? 50.755 56.541 36.859 1.00 21.59 770 ILE A O 1
ATOM 2420 N N . LYS A 1 330 ? 49.159 57.116 38.287 1.00 19.93 771 LYS A N 1
ATOM 2421 C CA . LYS A 1 330 ? 48.568 58.031 37.322 1.00 20.49 771 LYS A CA 1
ATOM 2422 C C . LYS A 1 330 ? 49.554 59.119 36.903 1.00 20.61 771 LYS A C 1
ATOM 2423 O O . LYS A 1 330 ? 49.671 59.383 35.701 1.00 18.64 771 LYS A O 1
ATOM 2429 N N . ARG A 1 331 ? 50.313 59.673 37.868 1.00 22.80 772 ARG A N 1
ATOM 2430 C CA A ARG A 1 331 ? 51.329 60.706 37.567 0.50 24.59 772 ARG A CA 1
ATOM 2431 C CA B ARG A 1 331 ? 51.302 60.710 37.549 0.50 24.46 772 ARG A CA 1
ATOM 2432 C C . ARG A 1 331 ? 52.418 60.145 36.662 1.00 23.51 772 ARG A C 1
ATOM 2433 O O . ARG A 1 331 ? 52.863 60.821 35.753 1.00 23.55 772 ARG A O 1
ATOM 2448 N N . LYS A 1 332 ? 52.858 58.901 36.918 1.00 20.80 773 LYS A N 1
ATOM 2449 C CA . LYS A 1 332 ? 53.896 58.303 36.101 1.00 21.34 773 LYS A CA 1
ATOM 2450 C C . LYS A 1 332 ? 53.389 58.122 34.668 1.00 19.60 773 LYS A C 1
ATOM 2451 O O . LYS A 1 332 ? 54.134 58.324 33.711 1.00 16.94 773 LYS A O 1
ATOM 2457 N N . ILE A 1 333 ? 52.156 57.671 34.518 1.00 17.23 774 ILE A N 1
ATOM 2458 C CA . ILE A 1 333 ? 51.581 57.539 33.185 1.00 17.09 774 ILE A CA 1
ATOM 2459 C C . ILE A 1 333 ? 51.385 58.890 32.459 1.00 17.47 774 ILE A C 1
ATOM 2460 O O . ILE A 1 333 ? 51.599 58.990 31.254 1.00 16.34 774 ILE A O 1
ATOM 2465 N N . GLN A 1 334 ? 51.011 59.933 33.175 1.00 19.40 775 GLN A N 1
ATOM 2466 C CA . GLN A 1 334 ? 50.961 61.269 32.557 1.00 21.79 775 GLN A CA 1
ATOM 2467 C C . GLN A 1 334 ? 52.352 61.712 32.109 1.00 22.08 775 GLN A C 1
ATOM 2468 O O . GLN A 1 334 ? 52.510 62.262 31.028 1.00 22.01 775 GLN A O 1
ATOM 2474 N N . GLU A 1 335 ? 53.369 61.439 32.929 1.00 23.51 776 GLU A N 1
ATOM 2475 C CA A GLU A 1 335 ? 54.770 61.734 32.558 0.50 23.59 776 GLU A CA 1
ATOM 2476 C CA B GLU A 1 335 ? 54.758 61.748 32.552 0.50 24.33 776 GLU A CA 1
ATOM 2477 C C . GLU A 1 335 ? 55.200 60.986 31.293 1.00 22.08 776 GLU A C 1
ATOM 2478 O O . GLU A 1 335 ? 55.849 61.538 30.406 1.00 21.15 776 GLU A O 1
ATOM 2489 N N . PHE A 1 336 ? 54.857 59.701 31.219 1.00 20.44 777 PHE A N 1
ATOM 2490 C CA . PHE A 1 336 ? 55.032 58.916 30.020 1.00 17.90 777 PHE A CA 1
ATOM 2491 C C . PHE A 1 336 ? 54.342 59.608 28.838 1.00 18.33 777 PHE A C 1
ATOM 2492 O O . PHE A 1 336 ? 54.921 59.812 27.783 1.00 17.50 777 PHE A O 1
ATOM 2500 N N . HIS A 1 337 ? 53.103 60.018 29.022 1.00 18.97 778 HIS A N 1
ATOM 2501 C CA . HIS A 1 337 ? 52.359 60.683 27.940 1.00 19.42 778 HIS A CA 1
ATOM 2502 C C . HIS A 1 337 ? 53.071 61.979 27.414 1.00 20.45 778 HIS A C 1
ATOM 2503 O O . HIS A 1 337 ? 53.115 62.257 26.205 1.00 20.69 778 HIS A O 1
ATOM 2510 N N . ARG A 1 338 ? 53.673 62.732 28.320 1.00 20.38 779 ARG A N 1
ATOM 2511 C CA . ARG A 1 338 ? 54.310 64.002 27.996 1.00 22.61 779 ARG A CA 1
ATOM 2512 C C . ARG A 1 338 ? 55.706 63.845 27.388 1.00 21.00 779 ARG A C 1
ATOM 2513 O O . ARG A 1 338 ? 56.307 64.825 26.967 1.00 21.13 779 ARG A O 1
ATOM 2521 N N . THR A 1 339 ? 56.272 62.672 27.497 1.00 18.47 780 THR A N 1
ATOM 2522 C CA . THR A 1 339 ? 57.698 62.461 27.147 1.00 18.95 780 THR A CA 1
ATOM 2523 C C . THR A 1 339 ? 57.931 61.450 26.055 1.00 18.23 780 THR A C 1
ATOM 2524 O O . THR A 1 339 ? 58.935 61.511 25.307 1.00 17.19 780 THR A O 1
ATOM 2528 N N . MET A 1 340 ? 56.988 60.506 25.932 1.00 17.99 781 MET A N 1
ATOM 2529 C CA . MET A 1 340 ? 57.185 59.329 25.090 1.00 18.56 781 MET A CA 1
ATOM 2530 C C . MET A 1 340 ? 57.356 59.630 23.579 1.00 18.48 781 MET A C 1
ATOM 2531 O O . MET A 1 340 ? 58.068 58.910 22.890 1.00 19.25 781 MET A O 1
ATOM 2536 N N . LEU A 1 341 ? 56.757 60.702 23.090 1.00 18.60 782 LEU A N 1
ATOM 2537 C CA . LEU A 1 341 ? 56.988 61.148 21.696 1.00 19.08 782 LEU A CA 1
ATOM 2538 C C . LEU A 1 341 ? 58.429 61.575 21.352 1.00 20.32 782 LEU A C 1
ATOM 2539 O O . LEU A 1 341 ? 58.756 61.780 20.166 1.00 19.82 782 LEU A O 1
ATOM 2544 N N . ASN A 1 342 ? 59.292 61.684 22.365 1.00 20.48 783 ASN A N 1
ATOM 2545 C CA . ASN A 1 342 ? 60.696 61.963 22.169 1.00 20.05 783 ASN A CA 1
ATOM 2546 C C . ASN A 1 342 ? 61.527 60.694 22.145 1.00 21.56 783 ASN A C 1
ATOM 2547 O O . ASN A 1 342 ? 62.745 60.747 22.289 1.00 20.85 783 ASN A O 1
ATOM 2552 N N . PHE A 1 343 ? 60.857 59.556 21.960 1.00 19.47 784 PHE A N 1
ATOM 2553 C CA . PHE A 1 343 ? 61.538 58.304 21.758 1.00 19.57 784 PHE A CA 1
ATOM 2554 C C . PHE A 1 343 ? 61.289 57.824 20.330 1.00 19.41 784 PHE A C 1
ATOM 2555 O O . PHE A 1 343 ? 60.302 58.217 19.669 1.00 17.32 784 PHE A O 1
ATOM 2563 N N . SER A 1 344 ? 62.207 57.010 19.829 1.00 19.71 785 SER A N 1
ATOM 2564 C CA . SER A 1 344 ? 62.275 56.751 18.393 1.00 19.89 785 SER A CA 1
ATOM 2565 C C . SER A 1 344 ? 61.580 55.438 17.977 1.00 19.10 785 SER A C 1
ATOM 2566 O O . SER A 1 344 ? 61.270 55.242 16.807 1.00 20.64 785 SER A O 1
ATOM 2569 N N . SER A 1 345 ? 61.267 54.588 18.939 1.00 18.66 786 SER A N 1
ATOM 2570 C CA . SER A 1 345 ? 60.619 53.328 18.690 1.00 17.70 786 SER A CA 1
ATOM 2571 C C . SER A 1 345 ? 60.034 52.776 19.985 1.00 17.77 786 SER A C 1
ATOM 2572 O O . SER A 1 345 ? 60.342 53.274 21.072 1.00 17.57 786 SER A O 1
ATOM 2575 N N . ALA A 1 346 ? 59.239 51.713 19.86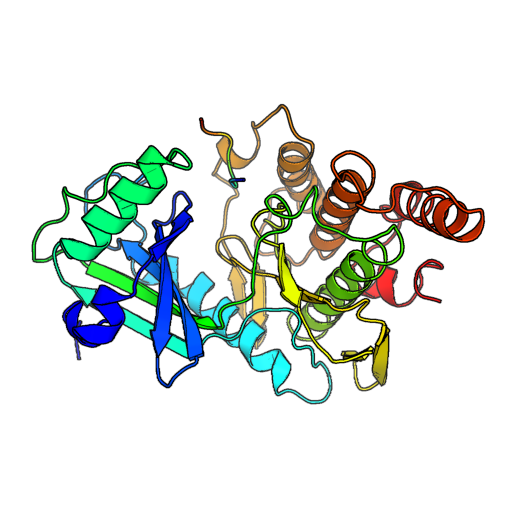1 1.00 18.02 787 ALA A N 1
ATOM 2576 C CA . ALA A 1 346 ? 58.789 50.977 21.050 1.00 17.37 787 ALA A CA 1
ATOM 2577 C C . ALA A 1 346 ? 59.991 50.351 21.802 1.00 18.27 787 ALA A C 1
ATOM 2578 O O . ALA A 1 346 ? 60.025 50.330 23.034 1.00 17.83 787 ALA A O 1
ATOM 2580 N N . THR A 1 347 ? 60.970 49.877 21.055 1.00 18.03 788 THR A N 1
ATOM 2581 C CA . THR A 1 347 ? 62.172 49.319 21.628 1.00 18.80 788 THR A CA 1
ATOM 2582 C C . THR A 1 347 ? 62.918 50.403 22.490 1.00 18.94 788 THR A C 1
ATOM 2583 O O . THR A 1 347 ? 63.338 50.147 23.588 1.00 19.07 788 THR A O 1
ATOM 2587 N N . ASP A 1 348 ? 63.038 51.611 21.958 1.00 18.46 789 ASP A N 1
ATOM 2588 C CA . ASP A 1 348 ? 63.657 52.734 22.682 1.00 18.99 789 ASP A CA 1
ATOM 2589 C C . ASP A 1 348 ? 62.833 53.024 23.974 1.00 17.76 789 ASP A C 1
ATOM 2590 O O . ASP A 1 348 ? 63.386 53.181 25.074 1.00 19.16 789 ASP A O 1
ATOM 2595 N N . LEU A 1 349 ? 61.528 53.066 23.840 1.00 17.49 790 LEU A N 1
ATOM 2596 C CA . LEU A 1 349 ? 60.669 53.287 25.025 1.00 18.30 790 LEU A CA 1
ATOM 2597 C C . LEU A 1 349 ? 60.860 52.202 26.050 1.00 18.06 790 LEU A C 1
ATOM 2598 O O . LEU A 1 349 ? 61.068 52.479 27.222 1.00 18.37 790 LEU A O 1
ATOM 2603 N N . LEU A 1 350 ? 60.779 50.941 25.624 1.00 18.75 791 LEU A N 1
ATOM 2604 C CA . LEU A 1 350 ? 60.877 49.845 26.580 1.00 19.08 791 LEU A CA 1
ATOM 2605 C C . LEU A 1 350 ? 62.235 49.843 27.302 1.00 21.02 791 LEU A C 1
ATOM 2606 O O . LEU A 1 350 ? 62.304 49.643 28.499 1.00 22.96 791 LEU A O 1
ATOM 2611 N N . CYS A 1 351 ? 63.307 50.011 26.525 1.00 20.04 792 CYS A N 1
ATOM 2612 C CA . CYS A 1 351 ? 64.646 49.927 27.033 1.00 21.95 792 CYS A CA 1
ATOM 2613 C C . CYS A 1 351 ? 65.114 51.153 27.819 1.00 21.28 792 CYS A C 1
ATOM 2614 O O . CYS A 1 351 ? 65.973 51.025 28.688 1.00 20.99 792 CYS A O 1
ATOM 2617 N N . GLN A 1 352 ? 64.534 52.307 27.554 1.00 20.67 793 GLN A N 1
ATOM 2618 C CA A GLN A 1 352 ? 65.093 53.548 28.120 0.50 22.32 793 GLN A CA 1
ATOM 2619 C CA B GLN A 1 352 ? 65.071 53.573 28.113 0.50 22.50 793 GLN A CA 1
ATOM 2620 C C . GLN A 1 352 ? 64.097 54.355 28.953 1.00 22.28 793 GLN A C 1
ATOM 2621 O O . GLN A 1 352 ? 64.502 55.103 29.797 1.00 22.98 793 GLN A O 1
ATOM 2632 N N . HIS A 1 353 ? 62.802 54.204 28.718 1.00 20.65 794 HIS A N 1
ATOM 2633 C CA . HIS A 1 353 ? 61.851 55.029 29.442 1.00 20.18 794 HIS A CA 1
ATOM 2634 C C . HIS A 1 353 ? 61.736 54.659 30.940 1.00 21.40 794 HIS A C 1
ATOM 2635 O O . HIS A 1 353 ? 61.670 53.475 31.297 1.00 20.91 794 HIS A O 1
ATOM 2642 N N . SER A 1 354 ? 61.752 55.685 31.818 1.00 21.14 795 SER A N 1
ATOM 2643 C CA . SER A 1 354 ? 61.694 55.448 33.251 1.00 22.61 795 SER A CA 1
ATOM 2644 C C . SER A 1 354 ? 60.456 54.688 33.730 1.00 21.57 795 SER A C 1
ATOM 2645 O O . SER A 1 354 ? 60.478 54.095 34.775 1.00 21.12 795 SER A O 1
ATOM 2648 N N . LEU A 1 355 ? 59.360 54.734 32.991 1.00 19.26 796 LEU A N 1
ATOM 2649 C CA . LEU A 1 355 ? 58.148 54.063 33.400 1.00 20.08 796 LEU A CA 1
ATOM 2650 C C . LEU A 1 355 ? 58.356 52.551 33.614 1.00 21.13 796 LEU A C 1
ATOM 2651 O O . LEU A 1 355 ? 57.667 51.944 34.426 1.00 21.75 796 LEU A O 1
ATOM 2656 N N . PHE A 1 356 ? 59.249 51.966 32.837 1.00 22.40 797 PHE A N 1
ATOM 2657 C CA . PHE A 1 356 ? 59.460 50.510 32.795 1.00 25.61 797 PHE A CA 1
ATOM 2658 C C . PHE A 1 356 ? 60.662 50.072 33.599 1.00 30.56 797 PHE A C 1
ATOM 2659 O O . PHE A 1 356 ? 61.103 48.919 33.503 1.00 34.49 797 PHE A O 1
ATOM 2667 N N . LYS A 1 357 ? 61.155 50.960 34.469 1.00 31.95 798 LYS A N 1
ATOM 2668 C CA . LYS A 1 357 ? 62.192 50.566 35.430 1.00 35.02 798 LYS A CA 1
ATOM 2669 C C . LYS A 1 357 ? 61.596 50.128 36.747 1.00 37.68 798 LYS A C 1
ATOM 2670 O O . LYS A 1 357 ? 62.340 49.719 37.615 1.00 42.29 798 LYS A O 1
ATOM 2677 N N . ALA B 2 1 ? 34.817 50.890 17.601 1.00 25.03 1 ALA B N 1
ATOM 2678 C CA . ALA B 2 1 ? 36.011 51.465 16.993 1.00 23.76 1 ALA B CA 1
ATOM 2679 C C . ALA B 2 1 ? 36.202 51.017 15.534 1.00 22.85 1 ALA B C 1
ATOM 2680 O O . ALA B 2 1 ? 35.810 49.914 15.136 1.00 22.62 1 ALA B O 1
ATOM 2682 N N . ARG B 2 2 ? 36.783 51.890 14.727 1.00 22.27 2 ARG B N 1
ATOM 2683 C CA . ARG B 2 2 ? 36.977 51.563 13.327 1.00 22.28 2 ARG B CA 1
ATOM 2684 C C . ARG B 2 2 ? 38.109 52.435 12.762 1.00 21.22 2 ARG B C 1
ATOM 2685 O O . ARG B 2 2 ? 38.340 53.528 13.211 1.00 22.30 2 ARG B O 1
ATOM 2693 N N . THR B 2 3 ? 38.813 51.909 11.788 1.00 21.22 3 THR B N 1
ATOM 2694 C CA . THR B 2 3 ? 39.933 52.590 11.173 1.00 21.46 3 THR B CA 1
ATOM 2695 C C . THR B 2 3 ? 39.536 53.973 10.653 1.00 23.58 3 THR B C 1
ATOM 2696 O O . THR B 2 3 ? 40.251 54.952 10.898 1.00 24.56 3 THR B O 1
ATOM 2700 N N . LYS B 2 4 ? 38.396 54.043 9.957 1.00 25.68 4 LYS B N 1
ATOM 2701 C CA . LYS B 2 4 ? 37.871 55.292 9.440 1.00 30.17 4 LYS B CA 1
ATOM 2702 C C . LYS B 2 4 ? 36.544 55.585 10.077 1.00 34.41 4 LYS B C 1
ATOM 2703 O O . LYS B 2 4 ? 35.795 54.643 10.406 1.00 33.27 4 LYS B O 1
ATOM 2709 N N . GLN B 2 5 ? 36.223 56.861 10.240 1.00 39.81 5 GLN B N 1
ATOM 2710 C CA . GLN B 2 5 ? 34.997 57.205 10.960 1.00 46.50 5 GLN B CA 1
ATOM 2711 C C . GLN B 2 5 ? 33.738 56.834 10.172 1.00 52.91 5 GLN B C 1
ATOM 2712 O O . GLN B 2 5 ? 33.728 56.894 8.952 1.00 55.19 5 GLN B O 1
ATOM 2718 N N . THR B 2 6 ? 32.711 56.382 10.903 1.00 59.38 6 THR B N 1
ATOM 2719 C CA . THR B 2 6 ? 31.492 55.724 10.327 1.00 66.40 6 THR B CA 1
ATOM 2720 C C . THR B 2 6 ? 30.442 55.336 11.409 1.00 68.19 6 THR B C 1
ATOM 2721 O O . THR B 2 6 ? 30.655 54.384 12.191 1.00 63.20 6 THR B O 1
ATOM 2725 N N . ALA B 2 7 ? 29.315 56.054 11.434 1.00 78.65 7 ALA B N 1
ATOM 2726 C CA . ALA B 2 7 ? 28.158 55.673 12.249 1.00 81.14 7 ALA B CA 1
ATOM 2727 C C . ALA B 2 7 ? 27.573 54.340 11.755 1.00 81.58 7 ALA B C 1
ATOM 2728 O O . ALA B 2 7 ? 27.502 53.357 12.499 1.00 77.41 7 ALA B O 1
#

CATH classification: 3.30.200.20 (+1 more: 1.10.510.10)

InterPro domains:
  IPR000719 Protein kinase domain [PS50011] (484-798)
  IPR000719 Protein kinase domain [SM00220] (484-797)
  IPR011009 Protein kinase-like domain superfamily [SSF56112] (474-698)
  IPR017441 Protein kinase, ATP binding site [PS00107] (490-511)
  IPR024604 Serine/threonine-protein kinase haspin, C-terminal [SM01331] (708-797)

B-factor: mean 26.25, std 10.38, range [12.61, 91.84]

GO terms:
  GO:0005634 nucleus (C, IDA)
  GO:0005813 centrosome (C, IDA)
  GO:0005819 spindle (C, IDA)
  GO:0005694 chromosome (C, EXP)
  GO:0072354 histone H3T3 kinase activity (F, IMP)
  GO:0071459 protein localization to chromosome, centromeric region (P, IMP)
  GO:0007064 mitotic sister chromatid cohesion (P, IMP)
  GO:0007094 mitotic spindle assembly checkpoint signaling (P, IMP)
  GO:0005515 protein binding (F, IPI)
  GO:0005654 nucleoplasm (C, IDA)
  GO:0004672 protein kinase activity (F, IDA)
  GO:0005524 ATP binding (F, IDA)
  GO:0035556 intracellular signal transduction (P, IDA)
  GO:0006468 protein phosphorylation (P, IDA)
  GO:0106310 protein serine kinase activity (F, EXP)

Sequence (336 aa):
KGPVPFSHCLPTEKLQRCEKIGEGVFGEVFQTIADHTPVAIKIIAIEGPDLVNGSHQKTFEEILPEIIISKELSLLSGEVCCNRTEGFIGLNSVHCVQGSYPPLLLKAWDHYNSTKKGSANDRPDFFKDDQLFIVLEFEFGGIDLEQMRTKLSSLATAKKSILHQLTASLAVAEASSLRFEHRDLHWGNVLLKKTSLKKLHYTLNGKSSTIPSCGLQVSIIDYTLSRLERDGIVVFCDVSMDEDLFTGDGDYQFDIYRLMKKENNNRWGEYHPYSNVLWLHYLTDKMLKQQMTFKTKCNTPAMKQIKRRKIQEEFHRTMLNFSSATDLLCQQHSLFKARTKQTA

Nearest PDB structures (foldseek):
  6g39-assembly1_A  TM=9.975E-01  e=3.811E-65  Homo sapiens
  6g36-assembly1_A  TM=9.971E-01  e=5.048E-65  Homo sapiens
  6g3a-assembly1_A  TM=9.966E-01  e=7.916E-65  Homo sapiens
  2wb8-assembly1_A  TM=9.911E-01  e=7.954E-63  Homo sapiens
  9flt-assembly1_A  TM=9.920E-01  e=1.250E-61  Homo sapiens

Secondary structure (DSSP, 8-state):
---EEHHHHS-HHHHHT-EEEEEETTEEEEEEEETTEEEEEEEEEES-SS-BTTBPPBPHHHHHHHHHHHHHHHHTTS-SSSB-S-S--EEEEEEEESSPPHHHHHHHHHHHHHT--SSPPS----TT-EEEEEEEE---EETTTTTTT---HHHHHHHHHHHHHHHHHHHHHH--B-S---GGGEEEEE---SEEEEEETTEEEEEE-TTEEEEE---TT-BEEETTEEE----TT-GGGG---SSHHHHHHHHHHHHHTT-TTS--THHHHHHHHHHHHHHHHT---TTTT-SHHHHHHHHHHHHHHHHGGGSSSHHHHHHH-GGG-/--SS---

Foldseek 3Di:
DDAAAPCVVAPDQQLLQWAWDDADQQGTWTWGDDPNAIKIKRKGWADDQDRWLNHGGHHPVLCVLVVVVQVVLLCLCPDAQQHFPAAWHWDDKGKHFAQDDPSVLVSVVVCCVPVNDSTDRRRPDHRGTIIIMIMIHDQAAFCLVCQAPAAALLQVLLQLLSLLSSFQSCCQPWLKDQLQQDRRFKHKDFDPDQWGWTHHRNRIDITGNSGIRIHGDDRSAMWTDDPNRIRGDQCLPVCVLQPDDDACSNVLNVVVCVQCVSPTRDRQQLSSLSSSLSSLVCNLPRHQHPNRQPDPVRVVSSVLSVVCNVCSNVARHSSRCCVPPPSND/DDPDDDD